Protein AF-A0A3A9EJC6-F1 (afdb_monomer_lite)

Secondary structure (DSSP, 8-state):
-HHHHHHHHH---SSS--STT-HHHHHHT---TTTTTT--TTS--HHHHHHHHTT-SSGGG-TTSSPHHHHHHHS-TTTS-SSTTHHHHHHHHHHHHHHHHHHTT--SB-TTS-BTTSSTTGGG---TTSSS---TTGGGSTT---HHHHHHHHTT-SSGGG-TT-TT---GGGGSTTTHHHHHHHHHHHHHHHHHHHHHHHHH-SPPTT--SHHHHHHHHGGG-

Foldseek 3Di:
DVQLVVLLVQLQAQQLDHQVPDPCCVVQVFPGCVRVQQQTSVGHDPQSCVCVVVVHSHCLLDPCPVDPSSQCQQVPPPRHDVVRCNSSVSSLVSQQSNLVVQLVPFQQQAQLLDRLVPDPCNSRANGLRTPGGNDPQLVVDPVSHFQQRVVCVVVVHPHLLRDPCLPVDCTGLCVPQQNQVSSLSSVLCNPPNDVLSVQLPVPLPDDDPPCRHSVSSSVSSVVRD

pLDDT: mean 92.69, std 5.44, range [55.84, 98.38]

Radius of gyration: 21.06 Å; chains: 1; bounding box: 46×34×60 Å

Structure (mmCIF, N/CA/C/O backbone):
data_AF-A0A3A9EJC6-F1
#
_entry.id   AF-A0A3A9EJC6-F1
#
loop_
_atom_site.group_PDB
_atom_site.id
_atom_site.type_symbol
_atom_site.label_atom_id
_atom_site.label_alt_id
_atom_site.label_comp_id
_atom_site.label_asym_id
_atom_site.label_entity_id
_atom_site.label_seq_id
_atom_site.pdbx_PDB_ins_code
_atom_site.Cartn_x
_atom_site.Cartn_y
_atom_site.Cartn_z
_atom_site.occupancy
_atom_site.B_iso_or_equiv
_atom_site.auth_seq_id
_atom_site.auth_comp_id
_atom_site.auth_asym_id
_atom_site.auth_atom_id
_atom_site.pdbx_PDB_model_num
ATOM 1 N N . MET A 1 1 ? -14.173 -2.440 -11.346 1.00 55.84 1 MET A N 1
ATOM 2 C CA . MET A 1 1 ? -13.057 -3.390 -11.617 1.00 55.84 1 MET A CA 1
ATOM 3 C C . MET A 1 1 ? -12.424 -3.249 -13.008 1.00 55.84 1 MET A C 1
ATOM 5 O O . MET A 1 1 ? -11.325 -3.767 -13.175 1.00 55.84 1 MET A O 1
ATOM 9 N N . GLY A 1 2 ? -13.051 -2.577 -13.989 1.00 79.31 2 GLY A N 1
ATOM 10 C CA . GLY A 1 2 ? -12.463 -2.399 -15.329 1.00 79.31 2 GLY A CA 1
ATOM 11 C C . GLY A 1 2 ? -11.169 -1.577 -15.322 1.00 79.31 2 GLY A C 1
ATOM 12 O O . GLY A 1 2 ? -10.155 -2.028 -15.850 1.00 79.31 2 GLY A O 1
ATOM 13 N N . ASP A 1 3 ? -11.171 -0.436 -14.635 1.00 91.06 3 ASP A N 1
ATOM 14 C CA . ASP A 1 3 ? -10.073 0.535 -14.718 1.00 91.06 3 ASP A CA 1
ATOM 15 C C . ASP A 1 3 ? -8.769 0.039 -14.099 1.00 91.06 3 ASP A C 1
ATOM 17 O O . ASP A 1 3 ? -7.716 0.165 -14.719 1.00 91.06 3 ASP A O 1
ATOM 21 N N . TYR A 1 4 ? -8.827 -0.626 -12.939 1.00 94.88 4 TYR A N 1
ATOM 22 C CA . TYR A 1 4 ? -7.640 -1.241 -12.334 1.00 94.88 4 TYR A CA 1
ATOM 23 C C . TYR A 1 4 ? -6.952 -2.217 -13.300 1.00 94.88 4 TYR A C 1
ATOM 25 O O . TYR A 1 4 ? -5.734 -2.173 -13.474 1.00 94.88 4 TYR A O 1
ATOM 33 N N . GLN A 1 5 ? -7.731 -3.084 -13.955 1.00 94.69 5 GLN A N 1
ATOM 34 C CA . GLN A 1 5 ? -7.190 -4.067 -14.895 1.00 94.69 5 GLN A CA 1
ATOM 35 C C . GLN A 1 5 ? -6.653 -3.408 -16.168 1.00 94.69 5 GLN A C 1
ATOM 37 O O . GLN A 1 5 ? -5.667 -3.884 -16.725 1.00 94.69 5 GLN A O 1
ATOM 42 N N . ASN A 1 6 ? -7.267 -2.314 -16.618 1.00 95.31 6 ASN A N 1
ATOM 43 C CA . ASN A 1 6 ? -6.781 -1.548 -17.763 1.00 95.31 6 ASN A CA 1
ATOM 44 C C . ASN A 1 6 ? -5.437 -0.882 -17.448 1.00 95.31 6 ASN A C 1
ATOM 46 O O . ASN A 1 6 ? -4.472 -1.120 -18.167 1.00 95.31 6 ASN A O 1
ATOM 50 N N . ILE A 1 7 ? -5.328 -0.181 -16.315 1.00 95.56 7 ILE A N 1
ATOM 51 C CA . ILE A 1 7 ? -4.067 0.434 -15.866 1.00 95.56 7 ILE A CA 1
ATOM 52 C C . ILE A 1 7 ? -2.986 -0.636 -15.688 1.00 95.56 7 ILE A C 1
ATOM 54 O O . ILE A 1 7 ? -1.845 -0.439 -16.092 1.00 95.56 7 ILE A O 1
ATOM 58 N N . ARG A 1 8 ? -3.328 -1.804 -15.126 1.00 94.94 8 ARG A N 1
ATOM 59 C CA . ARG A 1 8 ? -2.364 -2.900 -14.957 1.00 94.94 8 ARG A CA 1
ATOM 60 C C . ARG A 1 8 ? -1.802 -3.402 -16.289 1.00 94.94 8 ARG A C 1
ATOM 62 O O . ARG A 1 8 ? -0.638 -3.785 -16.325 1.00 94.94 8 ARG A O 1
ATOM 69 N N . LYS A 1 9 ? -2.603 -3.399 -17.359 1.00 94.12 9 LYS A N 1
ATOM 70 C CA . LYS A 1 9 ? -2.184 -3.795 -18.715 1.00 94.12 9 LYS A CA 1
ATOM 71 C C . LYS A 1 9 ? -1.347 -2.733 -19.430 1.00 94.12 9 LYS A C 1
ATOM 73 O O . LYS A 1 9 ? -0.609 -3.091 -20.339 1.00 94.12 9 LYS A O 1
ATOM 78 N N . GLU A 1 10 ? -1.458 -1.463 -19.041 1.00 93.94 10 GLU A N 1
ATOM 79 C CA . GLU A 1 10 ? -0.625 -0.374 -19.578 1.00 93.94 10 GLU A CA 1
ATOM 80 C C . GLU A 1 10 ? 0.842 -0.484 -19.125 1.00 93.94 10 GLU A C 1
ATOM 82 O O . GLU A 1 10 ? 1.726 0.068 -19.773 1.00 93.94 10 GLU A O 1
ATOM 87 N N . ILE A 1 11 ? 1.119 -1.200 -18.029 1.00 95.31 11 ILE A N 1
ATOM 88 C CA . ILE A 1 11 ? 2.476 -1.378 -17.501 1.00 95.31 11 ILE A CA 1
ATOM 89 C C . ILE A 1 11 ? 3.254 -2.336 -18.405 1.00 95.31 11 ILE A C 1
ATOM 91 O O . ILE A 1 11 ? 3.102 -3.555 -18.318 1.00 95.31 11 ILE A O 1
ATOM 95 N N . ASP A 1 12 ? 4.113 -1.777 -19.254 1.00 94.62 12 ASP A N 1
ATOM 96 C CA . ASP A 1 12 ? 4.903 -2.523 -20.239 1.00 94.62 12 ASP A CA 1
ATOM 97 C C . ASP A 1 12 ? 6.420 -2.532 -19.959 1.00 94.62 12 ASP A C 1
ATOM 99 O O . ASP A 1 12 ? 7.202 -3.109 -20.724 1.00 94.62 12 ASP A O 1
ATOM 103 N N . SER A 1 13 ? 6.835 -1.972 -18.817 1.00 95.44 13 SER A N 1
ATOM 104 C CA . SER A 1 13 ? 8.182 -2.110 -18.265 1.00 95.44 13 SER A CA 1
ATOM 105 C C . SER A 1 13 ? 8.186 -2.185 -16.737 1.00 95.44 13 SER A C 1
ATOM 107 O O . SER A 1 13 ? 7.279 -1.696 -16.062 1.00 95.44 13 SER A O 1
ATOM 109 N N . TYR A 1 14 ? 9.252 -2.762 -16.177 1.00 96.88 14 TYR A N 1
ATOM 110 C CA . TYR A 1 14 ? 9.415 -2.844 -14.726 1.00 96.88 14 TYR A CA 1
ATOM 111 C C . TYR A 1 14 ? 9.830 -1.515 -14.085 1.00 96.88 14 TYR A C 1
ATOM 113 O O . TYR A 1 14 ? 9.543 -1.304 -12.914 1.00 96.88 14 TYR A O 1
ATOM 121 N N . CYS A 1 15 ? 10.518 -0.620 -14.796 1.00 95.25 15 CYS A N 1
ATOM 122 C CA . CYS A 1 15 ? 11.164 0.550 -14.188 1.00 95.25 15 CYS A CA 1
ATOM 123 C C . CYS A 1 15 ? 10.361 1.856 -14.284 1.00 95.25 15 CYS A C 1
ATOM 125 O O . CYS A 1 15 ? 10.812 2.868 -13.753 1.00 95.25 15 CYS A O 1
ATOM 127 N N . GLY A 1 16 ? 9.198 1.843 -14.943 1.00 93.88 16 GLY A N 1
ATOM 128 C CA . GLY A 1 16 ? 8.370 3.035 -15.170 1.00 93.88 16 GLY A CA 1
ATOM 129 C C . GLY A 1 16 ? 8.640 3.757 -16.493 1.00 93.88 16 GLY A C 1
ATOM 130 O O . GLY A 1 16 ? 8.015 4.776 -16.755 1.00 93.88 16 GLY A O 1
ATOM 131 N N . LEU A 1 17 ? 9.535 3.238 -17.339 1.00 93.06 17 LEU A N 1
ATOM 132 C CA . LEU A 1 17 ? 9.656 3.678 -18.734 1.00 93.06 17 LEU A CA 1
ATOM 133 C C . LEU A 1 17 ? 8.531 3.072 -19.594 1.00 93.06 17 LEU A C 1
ATOM 135 O O . LEU A 1 17 ? 7.957 2.050 -19.229 1.00 93.06 17 LEU A O 1
ATOM 139 N N . CYS A 1 18 ? 8.244 3.666 -20.750 1.00 91.50 18 CYS A N 1
ATOM 140 C CA . CYS A 1 18 ? 7.261 3.141 -21.700 1.00 91.50 18 CYS A CA 1
ATOM 141 C C . CYS A 1 18 ? 7.979 2.410 -22.841 1.00 91.50 18 CYS A C 1
ATOM 143 O O . CYS A 1 18 ? 8.738 3.017 -23.600 1.00 91.50 18 CYS A O 1
ATOM 145 N N . CYS A 1 19 ? 7.765 1.100 -22.972 1.00 89.62 19 CYS A N 1
ATOM 146 C CA . CYS A 1 19 ? 8.330 0.326 -24.080 1.00 89.62 19 CYS A CA 1
ATOM 147 C C . CYS A 1 19 ? 7.636 0.613 -25.418 1.00 89.62 19 CYS A C 1
ATOM 149 O O . CYS A 1 19 ? 8.246 0.355 -26.457 1.00 89.62 19 CYS A O 1
ATOM 151 N N . GLN A 1 20 ? 6.405 1.136 -25.435 1.00 86.56 20 GLN A N 1
ATOM 152 C CA . GLN A 1 20 ? 5.773 1.607 -26.679 1.00 86.56 20 GLN A CA 1
ATOM 153 C C . GLN A 1 20 ? 6.469 2.846 -27.251 1.00 86.56 20 GLN A C 1
ATOM 155 O O . GLN A 1 20 ? 6.608 2.950 -28.463 1.00 86.56 20 GLN A O 1
ATOM 160 N N . ASP A 1 21 ? 6.974 3.732 -26.390 1.00 87.25 21 ASP A N 1
ATOM 161 C CA . ASP A 1 21 ? 7.620 4.986 -26.805 1.00 87.25 21 ASP A CA 1
ATOM 162 C C . ASP A 1 21 ? 9.147 4.844 -26.974 1.00 87.25 21 ASP A C 1
ATOM 164 O O . ASP A 1 21 ? 9.872 5.819 -27.182 1.00 87.25 21 ASP A O 1
ATOM 168 N N . CYS A 1 22 ? 9.675 3.620 -26.872 1.00 87.75 22 CYS A N 1
ATOM 169 C CA . CYS A 1 22 ? 11.106 3.353 -26.935 1.00 87.75 22 CYS A CA 1
ATOM 170 C C . CYS A 1 22 ? 11.583 3.158 -28.383 1.00 87.75 22 CYS A C 1
ATOM 172 O O . CYS A 1 22 ? 11.383 2.097 -28.975 1.00 87.75 22 CYS A O 1
ATOM 174 N N . GLY A 1 23 ? 12.325 4.128 -28.930 1.00 85.88 23 GLY A N 1
ATOM 175 C CA . GLY A 1 23 ? 12.890 4.040 -30.288 1.00 85.88 23 GLY A CA 1
ATOM 176 C C . GLY A 1 23 ? 13.858 2.863 -30.514 1.00 85.88 23 GLY A C 1
ATOM 177 O O . GLY A 1 23 ? 14.041 2.409 -31.647 1.00 85.88 23 GLY A O 1
ATOM 178 N N . PHE A 1 24 ? 14.444 2.306 -29.446 1.00 87.69 24 PHE A N 1
ATOM 179 C CA . PHE A 1 24 ? 15.272 1.097 -29.538 1.00 87.69 24 PHE A CA 1
ATOM 180 C C . PHE A 1 24 ? 14.458 -0.149 -29.887 1.00 87.69 24 PHE A C 1
ATOM 182 O O . PHE A 1 24 ? 15.011 -1.100 -30.434 1.00 87.69 24 PHE A O 1
ATOM 189 N N . ARG A 1 25 ? 13.148 -0.153 -29.621 1.00 88.50 25 ARG A N 1
ATOM 190 C CA . ARG A 1 25 ? 12.277 -1.290 -29.915 1.00 88.50 25 ARG A CA 1
ATOM 191 C C . ARG A 1 25 ? 12.272 -1.632 -31.399 1.00 88.50 25 ARG A C 1
ATOM 193 O O . ARG A 1 25 ? 12.569 -2.764 -31.766 1.00 88.50 25 ARG A O 1
ATOM 200 N N . GLU A 1 26 ? 12.015 -0.639 -32.240 1.00 87.19 26 GLU A N 1
ATOM 201 C CA . GLU A 1 26 ? 11.993 -0.814 -33.692 1.00 87.19 26 GLU A CA 1
ATOM 202 C C . GLU A 1 26 ? 13.406 -0.943 -34.268 1.00 87.19 26 GLU A C 1
ATOM 204 O O . GLU A 1 26 ? 13.682 -1.869 -35.026 1.00 87.19 26 GLU A O 1
ATOM 209 N N . SER A 1 27 ? 14.325 -0.059 -33.865 1.00 90.75 27 SER A N 1
ATOM 210 C CA . SER A 1 27 ? 15.678 -0.002 -34.442 1.00 90.75 27 SER A CA 1
ATOM 211 C C . SER A 1 27 ? 16.557 -1.215 -34.126 1.00 90.75 27 SER A C 1
ATOM 213 O O . SER A 1 27 ? 17.472 -1.513 -34.890 1.00 90.75 27 SER A O 1
ATOM 215 N N . THR A 1 28 ? 16.282 -1.931 -33.032 1.00 89.62 28 THR A N 1
ATOM 216 C CA . THR A 1 28 ? 17.038 -3.134 -32.631 1.00 89.62 28 THR A CA 1
ATOM 217 C C . THR A 1 28 ? 16.202 -4.415 -32.649 1.00 89.62 28 THR A C 1
ATOM 219 O O . THR A 1 28 ? 16.714 -5.481 -32.316 1.00 89.62 28 THR A O 1
ATOM 222 N N . GLY A 1 29 ? 14.919 -4.338 -33.025 1.00 89.19 29 GLY A N 1
ATOM 223 C CA . GLY A 1 29 ? 14.000 -5.479 -32.967 1.00 89.19 29 GLY A CA 1
ATOM 224 C C . GLY A 1 29 ? 13.755 -6.001 -31.544 1.00 89.19 29 GLY A C 1
ATOM 225 O O . GLY A 1 29 ? 13.491 -7.188 -31.357 1.00 89.19 29 GLY A O 1
ATOM 226 N N . CYS A 1 30 ? 13.876 -5.143 -30.528 1.00 93.00 30 CYS A N 1
ATOM 227 C CA . CYS A 1 30 ? 13.687 -5.527 -29.132 1.00 93.00 30 CYS A CA 1
ATOM 228 C C . CYS A 1 30 ? 12.217 -5.892 -28.851 1.00 93.00 30 CYS A C 1
ATOM 230 O O . CYS A 1 30 ? 11.292 -5.181 -29.241 1.00 93.00 30 CYS A O 1
ATOM 232 N N . GLY A 1 31 ? 11.991 -6.996 -28.132 1.00 90.25 31 GLY A N 1
ATOM 233 C CA . GLY A 1 31 ? 10.647 -7.494 -27.812 1.00 90.25 31 GLY A CA 1
ATOM 234 C C . GLY A 1 31 ? 9.880 -6.671 -26.765 1.00 90.25 31 GLY A C 1
ATOM 235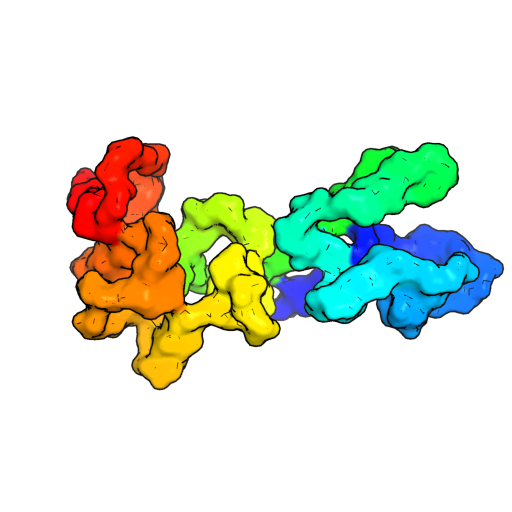 O O . GLY A 1 31 ? 8.663 -6.809 -26.662 1.00 90.25 31 GLY A O 1
ATOM 236 N N . GLY A 1 32 ? 10.566 -5.793 -26.023 1.00 92.31 32 GLY A N 1
ATOM 237 C CA . GLY A 1 32 ? 10.008 -5.019 -24.907 1.00 92.31 32 GLY A CA 1
ATOM 238 C C . GLY A 1 32 ? 10.253 -5.670 -23.541 1.00 92.31 32 GLY A C 1
ATOM 239 O O . GLY A 1 32 ? 10.360 -6.885 -23.426 1.00 92.31 32 GLY A O 1
ATOM 240 N N . CYS A 1 33 ? 10.342 -4.852 -22.491 1.00 93.88 33 CYS A N 1
ATOM 241 C CA . CYS A 1 33 ? 10.881 -5.241 -21.183 1.00 93.88 33 CYS A CA 1
ATOM 242 C C . CYS A 1 33 ? 10.129 -6.399 -20.500 1.00 93.88 33 CYS A C 1
ATOM 244 O O . CYS A 1 33 ? 10.765 -7.330 -20.005 1.00 93.88 33 CYS A O 1
ATOM 246 N N . ILE A 1 34 ? 8.791 -6.364 -20.489 1.00 93.94 34 ILE A N 1
ATOM 247 C CA . ILE A 1 34 ? 7.976 -7.443 -19.902 1.00 93.94 34 ILE A CA 1
ATOM 248 C C . ILE A 1 34 ? 8.022 -8.705 -20.774 1.00 93.94 34 ILE A C 1
ATOM 250 O O . ILE A 1 34 ? 8.191 -9.802 -20.252 1.00 93.94 34 ILE A O 1
ATOM 254 N N . ALA A 1 35 ? 7.916 -8.553 -22.099 1.00 93.12 35 ALA A N 1
ATOM 255 C CA . ALA A 1 35 ? 7.880 -9.675 -23.039 1.00 93.12 35 ALA A CA 1
ATOM 256 C C . ALA A 1 35 ? 9.208 -10.445 -23.113 1.00 93.12 35 ALA A C 1
ATOM 258 O O . ALA A 1 35 ? 9.205 -11.637 -23.404 1.00 93.12 35 ALA A O 1
ATOM 259 N N . THR A 1 36 ? 10.333 -9.777 -22.846 1.00 94.75 36 THR A N 1
ATOM 260 C CA . THR A 1 36 ? 11.664 -10.398 -22.803 1.00 94.75 36 THR A CA 1
ATOM 261 C C . THR A 1 36 ? 12.095 -10.818 -21.398 1.00 94.75 36 THR A C 1
ATOM 263 O O . THR A 1 36 ? 13.270 -11.113 -21.183 1.00 94.75 36 THR A O 1
ATOM 266 N N . GLU A 1 37 ? 11.184 -10.805 -20.421 1.00 95.38 37 GLU A N 1
ATOM 267 C CA . GLU A 1 37 ? 11.478 -11.164 -19.026 1.00 95.38 37 GLU A CA 1
ATOM 268 C C . GLU A 1 37 ? 12.685 -10.395 -18.456 1.00 95.38 37 GLU A C 1
ATOM 270 O O . GLU A 1 37 ? 13.536 -10.937 -17.750 1.00 95.38 37 GLU A O 1
ATOM 275 N N . GLY A 1 38 ? 12.790 -9.106 -18.791 1.00 95.00 38 GLY A N 1
ATOM 276 C CA . GLY A 1 38 ? 13.881 -8.262 -18.313 1.00 95.00 38 GLY A CA 1
ATOM 277 C C . GLY A 1 38 ? 15.180 -8.350 -19.109 1.00 95.00 38 GLY A C 1
ATOM 278 O O . GLY A 1 38 ? 16.208 -7.915 -18.594 1.00 95.00 38 GLY A O 1
ATOM 279 N N . HIS A 1 39 ? 15.138 -8.844 -20.348 1.00 95.75 39 HIS A N 1
ATOM 280 C CA . HIS A 1 39 ? 16.265 -8.843 -21.288 1.00 95.75 39 HIS A CA 1
ATOM 281 C C . HIS A 1 39 ? 15.992 -7.897 -22.474 1.00 95.75 39 HIS A C 1
ATOM 283 O O . HIS A 1 39 ? 15.671 -8.358 -23.573 1.00 95.75 39 HIS A O 1
ATOM 289 N N . PRO A 1 40 ? 15.978 -6.563 -22.281 1.00 92.12 40 PRO A N 1
ATOM 290 C CA . PRO A 1 40 ? 15.857 -5.610 -23.388 1.00 92.12 40 PRO A CA 1
ATOM 291 C C . PRO A 1 40 ? 17.089 -5.644 -24.317 1.00 92.12 40 PRO A C 1
ATOM 293 O O . PRO A 1 40 ? 17.989 -6.466 -24.172 1.00 92.12 40 PRO A O 1
ATOM 296 N N . PHE A 1 41 ? 17.149 -4.721 -25.283 1.00 90.12 41 PHE A N 1
ATOM 297 C CA . PHE A 1 41 ? 18.199 -4.650 -26.312 1.00 90.12 41 PHE A CA 1
ATOM 298 C C . PHE A 1 41 ? 19.646 -4.663 -25.779 1.00 90.12 41 PHE A C 1
ATOM 300 O O . PHE A 1 41 ? 20.553 -5.073 -26.495 1.00 90.12 41 PHE A O 1
ATOM 307 N N . HIS A 1 42 ? 19.868 -4.218 -24.539 1.00 88.81 42 HIS A N 1
ATOM 308 C CA . HIS A 1 42 ? 21.185 -4.163 -23.900 1.00 88.81 42 HIS A CA 1
ATOM 309 C C . HIS A 1 42 ? 21.477 -5.372 -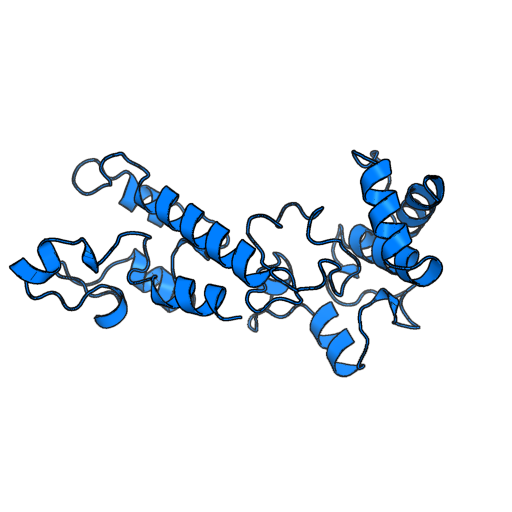22.985 1.00 88.81 42 HIS A C 1
ATOM 311 O O . HIS A 1 42 ? 22.389 -5.316 -22.162 1.00 88.81 42 HIS A O 1
ATOM 317 N N . GLY A 1 43 ? 20.700 -6.455 -23.088 1.00 92.75 43 GLY A N 1
ATOM 318 C CA . GLY A 1 43 ? 20.843 -7.651 -22.255 1.00 92.75 43 GLY A CA 1
ATOM 319 C C . GLY A 1 43 ? 20.072 -7.568 -20.937 1.00 92.75 43 GLY A C 1
ATOM 320 O O . GLY A 1 43 ? 19.086 -6.844 -20.830 1.00 92.75 43 GLY A O 1
ATOM 321 N N . GLU A 1 44 ? 20.495 -8.345 -19.940 1.00 97.19 44 GLU A N 1
ATOM 322 C CA . GLU A 1 44 ? 19.808 -8.470 -18.650 1.00 97.19 44 GLU A CA 1
ATOM 323 C C . GLU A 1 44 ? 19.743 -7.129 -17.890 1.00 97.19 44 GLU A C 1
ATOM 325 O O . GLU A 1 44 ? 20.749 -6.451 -17.676 1.00 97.19 44 GLU A O 1
ATOM 330 N N . CYS A 1 45 ? 18.541 -6.736 -17.465 1.00 96.19 45 CYS A N 1
ATOM 331 C CA . CYS A 1 45 ? 18.300 -5.508 -16.716 1.00 96.19 45 CYS A CA 1
ATOM 332 C C . CYS A 1 45 ? 18.180 -5.783 -15.210 1.00 96.19 45 CYS A C 1
ATOM 334 O O . CYS A 1 45 ? 17.230 -6.427 -14.763 1.00 96.19 45 CYS A O 1
ATOM 336 N N . ALA A 1 46 ? 19.072 -5.197 -14.406 1.00 97.19 46 ALA A N 1
ATOM 337 C CA . ALA A 1 46 ? 19.076 -5.372 -12.950 1.00 97.19 46 ALA A CA 1
ATOM 338 C C . ALA A 1 46 ? 17.760 -4.943 -12.266 1.00 97.19 46 ALA A C 1
ATOM 340 O O . ALA A 1 46 ? 17.320 -5.590 -11.315 1.00 97.19 46 ALA A O 1
ATOM 341 N N . LEU A 1 47 ? 17.094 -3.885 -12.755 1.00 97.19 47 LEU A N 1
ATOM 342 C CA . LEU A 1 47 ? 15.785 -3.469 -12.231 1.00 97.19 47 LEU A CA 1
ATOM 343 C C . LEU A 1 47 ? 14.700 -4.511 -12.504 1.00 97.19 47 LEU A C 1
ATOM 345 O O . LEU A 1 47 ? 13.902 -4.812 -11.616 1.00 97.19 47 LEU A O 1
ATOM 349 N N . ALA A 1 48 ? 14.693 -5.076 -13.712 1.00 97.19 48 ALA A N 1
ATOM 350 C CA . ALA A 1 48 ? 13.744 -6.112 -14.088 1.00 97.19 48 ALA A CA 1
ATOM 351 C C . ALA A 1 48 ? 13.965 -7.384 -13.263 1.00 97.19 48 ALA A C 1
ATOM 353 O O . ALA A 1 48 ? 13.021 -7.877 -12.653 1.00 97.19 48 ALA A O 1
ATOM 354 N N . GLN A 1 49 ? 15.211 -7.854 -13.149 1.00 98.25 49 GLN A N 1
ATOM 355 C CA . GLN A 1 49 ? 15.530 -9.041 -12.349 1.00 98.25 49 GLN A CA 1
ATOM 356 C C . GLN A 1 49 ? 15.198 -8.846 -10.866 1.00 98.25 49 GLN A C 1
ATOM 358 O O . GLN A 1 49 ? 14.656 -9.745 -10.223 1.00 98.25 49 GLN A O 1
ATOM 363 N N . CYS A 1 50 ? 15.433 -7.647 -10.325 1.00 97.62 50 CYS A N 1
ATOM 364 C CA . CYS A 1 50 ? 15.020 -7.304 -8.966 1.00 97.62 50 CYS A CA 1
ATOM 365 C C . CYS A 1 50 ? 13.492 -7.387 -8.793 1.00 97.62 50 CYS A C 1
ATOM 367 O O . CYS A 1 50 ? 13.016 -7.994 -7.831 1.00 97.62 50 CYS A O 1
ATOM 369 N N . ALA A 1 51 ? 12.715 -6.817 -9.722 1.00 96.50 51 ALA A N 1
ATOM 370 C CA . ALA A 1 51 ? 11.254 -6.859 -9.673 1.00 96.50 51 ALA A CA 1
ATOM 371 C C . ALA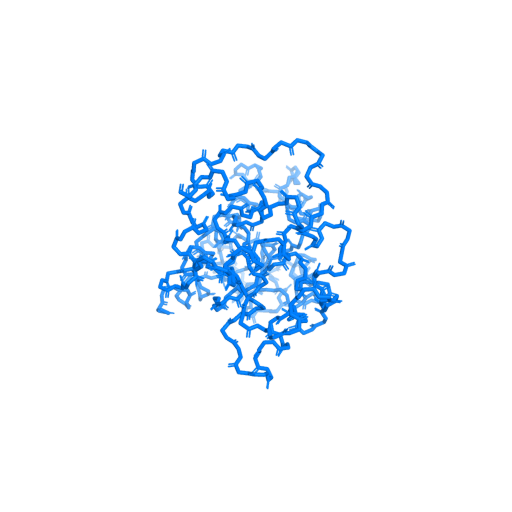 A 1 51 ? 10.716 -8.295 -9.806 1.00 96.50 51 ALA A C 1
ATOM 373 O O . ALA A 1 51 ? 9.919 -8.721 -8.968 1.00 96.50 51 ALA A O 1
ATOM 374 N N . ILE A 1 52 ? 11.206 -9.060 -10.787 1.00 95.88 52 ILE A N 1
ATOM 375 C CA . ILE A 1 52 ? 10.834 -10.463 -11.032 1.00 95.88 52 ILE A CA 1
ATOM 376 C C . ILE A 1 52 ? 11.152 -11.324 -9.807 1.00 95.88 52 ILE A C 1
ATOM 378 O O . ILE A 1 52 ? 10.268 -12.002 -9.280 1.00 95.88 52 ILE A O 1
ATOM 382 N N . GLY A 1 53 ? 12.383 -11.243 -9.292 1.00 95.50 53 GLY A N 1
ATOM 383 C CA . GLY A 1 53 ? 12.819 -12.008 -8.122 1.00 95.50 53 GLY A CA 1
ATOM 384 C C . GLY A 1 53 ? 12.008 -11.690 -6.862 1.00 95.50 53 GLY A C 1
ATOM 385 O O . GLY A 1 53 ? 11.721 -12.581 -6.064 1.00 95.50 53 GLY A O 1
ATOM 386 N N . LYS A 1 54 ? 11.561 -10.436 -6.709 1.00 91.75 54 LYS A N 1
ATOM 387 C CA . LYS A 1 54 ? 10.676 -9.998 -5.616 1.00 91.75 54 LYS A CA 1
ATOM 388 C C . LYS A 1 54 ? 9.181 -10.178 -5.916 1.00 91.75 54 LYS A C 1
ATOM 390 O O . LYS A 1 54 ? 8.360 -9.719 -5.119 1.00 91.75 54 LYS A O 1
ATOM 395 N N . LYS A 1 55 ? 8.817 -10.817 -7.036 1.00 91.44 55 LYS A N 1
ATOM 396 C CA . LYS A 1 55 ? 7.431 -11.026 -7.497 1.00 91.44 55 LYS A CA 1
ATOM 397 C C . LYS A 1 55 ? 6.622 -9.722 -7.559 1.00 91.44 55 LYS A C 1
ATOM 399 O O . LYS A 1 55 ? 5.468 -9.665 -7.133 1.00 91.44 55 LYS A O 1
ATOM 404 N N . ARG A 1 56 ? 7.241 -8.650 -8.053 1.00 91.44 56 ARG A N 1
ATOM 405 C CA . ARG A 1 56 ? 6.626 -7.328 -8.242 1.00 91.44 56 ARG A CA 1
ATOM 406 C C . ARG A 1 56 ? 6.370 -7.085 -9.723 1.00 91.44 56 ARG A C 1
ATOM 408 O O . ARG A 1 56 ? 7.196 -7.428 -10.561 1.00 91.44 56 ARG A O 1
ATOM 415 N N . GLY A 1 57 ? 5.240 -6.462 -10.039 1.00 93.38 57 GLY A N 1
ATOM 416 C CA . GLY A 1 57 ? 4.892 -6.101 -11.413 1.00 93.38 57 GLY A CA 1
ATOM 417 C C . GLY A 1 57 ? 5.732 -4.951 -11.962 1.00 93.38 57 GLY A C 1
ATOM 418 O O . GLY A 1 57 ? 5.972 -4.898 -13.158 1.00 93.38 57 GLY A O 1
ATOM 419 N N . PHE A 1 58 ? 6.181 -4.040 -11.096 1.00 96.62 58 PHE A N 1
ATOM 420 C CA . PHE A 1 58 ? 7.061 -2.923 -11.443 1.00 96.62 58 PHE A CA 1
ATOM 421 C C . PHE A 1 58 ? 7.668 -2.307 -10.171 1.00 96.62 58 PHE A C 1
ATOM 423 O O . PHE A 1 58 ? 7.246 -2.608 -9.050 1.00 96.62 58 PHE A O 1
ATOM 430 N N . CYS A 1 59 ? 8.657 -1.427 -10.324 1.00 96.81 59 CYS A N 1
ATOM 431 C CA . CYS A 1 59 ? 9.413 -0.833 -9.225 1.00 96.81 59 CYS A CA 1
ATOM 432 C C . CYS A 1 59 ? 8.552 0.013 -8.277 1.00 96.81 59 CYS A C 1
ATOM 434 O O . CYS A 1 59 ? 8.865 0.066 -7.091 1.00 96.81 59 CYS A O 1
ATOM 436 N N . GLY A 1 60 ? 7.447 0.606 -8.744 1.00 94.31 60 GLY A N 1
ATOM 437 C CA . GLY A 1 60 ? 6.502 1.338 -7.886 1.00 94.31 60 GLY A CA 1
ATOM 438 C C . GLY A 1 60 ? 5.763 0.465 -6.863 1.00 94.31 60 GLY A C 1
ATOM 439 O O . GLY A 1 60 ? 5.059 0.985 -6.002 1.00 94.31 60 GLY A O 1
ATOM 440 N N . GLU A 1 61 ? 5.912 -0.862 -6.921 1.00 92.25 61 GLU A N 1
ATOM 441 C CA . GLU A 1 61 ? 5.417 -1.786 -5.888 1.00 92.25 61 GLU A CA 1
ATOM 442 C C . GLU A 1 61 ? 6.472 -2.151 -4.837 1.00 92.25 61 GLU A C 1
ATOM 444 O O . GLU A 1 61 ? 6.198 -2.972 -3.959 1.00 92.25 61 GLU A O 1
ATOM 449 N N . CYS A 1 62 ? 7.679 -1.591 -4.932 1.00 91.44 62 CYS A N 1
ATOM 450 C CA . CYS A 1 62 ? 8.734 -1.820 -3.955 1.00 91.44 62 CYS A CA 1
ATOM 451 C C . CYS A 1 62 ? 8.358 -1.171 -2.607 1.00 91.44 62 CYS A C 1
ATOM 453 O O . CYS A 1 62 ? 7.982 -0.001 -2.598 1.00 91.44 62 CYS A O 1
ATOM 455 N N . PRO A 1 63 ? 8.476 -1.880 -1.466 1.00 86.38 63 PRO A N 1
ATOM 456 C CA . PRO A 1 63 ? 8.263 -1.282 -0.143 1.00 86.38 63 PRO A CA 1
ATOM 457 C C . PRO A 1 63 ? 9.224 -0.127 0.157 1.00 86.38 63 PRO A C 1
ATOM 459 O O . PRO A 1 63 ? 8.841 0.837 0.807 1.00 86.38 63 PRO A O 1
ATOM 462 N N . ASP A 1 64 ? 10.443 -0.210 -0.379 1.00 90.81 64 ASP A N 1
ATOM 463 C CA . ASP A 1 64 ? 11.489 0.803 -0.228 1.00 90.81 64 ASP A CA 1
ATOM 464 C C . ASP A 1 64 ? 11.456 1.835 -1.369 1.00 90.81 64 ASP A C 1
ATOM 466 O O . ASP A 1 64 ? 12.497 2.354 -1.749 1.00 90.81 64 ASP A O 1
ATOM 470 N N . PHE A 1 65 ? 10.311 2.041 -2.029 1.00 92.62 65 PHE A N 1
ATOM 471 C CA . PHE A 1 65 ? 10.221 2.929 -3.190 1.00 92.62 65 PHE A CA 1
ATOM 472 C C . PHE A 1 65 ? 10.342 4.424 -2.803 1.00 92.62 65 PHE A C 1
ATOM 474 O O . PHE A 1 65 ? 9.626 4.859 -1.900 1.00 92.62 65 PHE A O 1
ATOM 481 N N . PRO A 1 66 ? 11.134 5.237 -3.538 1.00 95.88 66 PRO A N 1
ATOM 482 C CA . PRO A 1 66 ? 12.113 4.827 -4.546 1.00 95.88 66 PRO A CA 1
ATOM 483 C C . PRO A 1 66 ? 13.345 4.198 -3.884 1.00 95.88 66 PRO A C 1
ATOM 485 O O . PRO A 1 66 ? 13.915 4.761 -2.956 1.00 95.88 66 PRO A O 1
ATOM 488 N N . CYS A 1 67 ? 13.763 3.026 -4.367 1.00 96.88 67 CYS A N 1
ATOM 489 C CA . CYS A 1 67 ? 14.919 2.343 -3.796 1.00 96.88 67 CYS A CA 1
ATOM 490 C C . CYS A 1 67 ? 16.208 2.776 -4.498 1.00 96.88 67 CYS A C 1
ATOM 492 O O . CYS A 1 67 ? 16.187 3.144 -5.674 1.00 96.88 67 CYS A O 1
ATOM 494 N N . GLN A 1 68 ? 17.343 2.620 -3.814 1.00 97.81 68 GLN A N 1
ATOM 495 C CA . GLN A 1 68 ? 18.656 3.042 -4.311 1.00 97.81 68 GLN A CA 1
ATOM 496 C C . GLN A 1 68 ? 18.992 2.506 -5.715 1.00 97.81 68 GLN A C 1
ATOM 498 O O . GLN A 1 68 ? 19.613 3.205 -6.510 1.00 97.81 68 GLN A O 1
ATOM 503 N N . LEU A 1 69 ? 18.565 1.280 -6.047 1.00 97.94 69 LEU A N 1
ATOM 504 C CA . LEU A 1 69 ? 18.774 0.705 -7.380 1.00 97.94 69 LEU A CA 1
ATOM 505 C C . LEU A 1 69 ? 17.977 1.448 -8.465 1.00 97.94 69 LEU A C 1
ATOM 507 O O . LEU A 1 69 ? 18.467 1.630 -9.573 1.00 97.94 69 LEU A O 1
ATOM 511 N N . LEU A 1 70 ? 16.744 1.869 -8.175 1.00 98.12 70 LEU A N 1
ATOM 512 C CA . LEU A 1 70 ? 15.953 2.659 -9.119 1.00 98.12 70 LEU A CA 1
ATOM 513 C C . LEU A 1 70 ? 16.524 4.070 -9.260 1.00 98.12 70 LEU A C 1
ATOM 515 O O . LEU A 1 70 ? 16.598 4.587 -10.373 1.00 98.12 70 LEU A O 1
ATOM 519 N N . GLU A 1 71 ? 16.954 4.664 -8.149 1.00 98.12 71 GLU A N 1
ATOM 520 C CA . GLU A 1 71 ? 17.586 5.982 -8.138 1.00 98.12 71 GLU A CA 1
ATOM 521 C C . GLU A 1 71 ? 18.889 6.004 -8.934 1.00 98.12 71 GLU A C 1
ATOM 523 O O . GLU A 1 71 ? 19.084 6.924 -9.724 1.00 98.12 71 GLU A O 1
ATOM 528 N N . SER A 1 72 ? 19.748 4.987 -8.801 1.00 97.69 72 SER A N 1
ATOM 529 C CA . SER A 1 72 ? 21.003 4.929 -9.562 1.00 97.69 72 SER A CA 1
ATOM 530 C C . SER A 1 72 ? 20.753 4.865 -11.066 1.00 97.69 72 SER A C 1
ATOM 532 O O . SER A 1 72 ? 21.403 5.563 -11.829 1.00 97.69 72 SER A O 1
ATOM 534 N N . PHE A 1 73 ? 19.755 4.091 -11.488 1.00 96.81 73 PHE A N 1
ATOM 535 C CA . PHE A 1 73 ? 19.338 3.980 -12.884 1.00 96.81 73 PHE A CA 1
ATOM 536 C C . PHE A 1 73 ? 18.692 5.262 -13.421 1.00 96.81 73 PHE A C 1
ATOM 538 O O . PHE A 1 73 ? 18.853 5.592 -14.590 1.00 96.81 73 PHE A O 1
ATOM 545 N N . SER A 1 74 ? 17.919 5.954 -12.587 1.00 97.12 74 SER A N 1
ATOM 546 C CA . SER A 1 74 ? 17.230 7.200 -12.932 1.00 97.12 74 SER A CA 1
ATOM 547 C C . SER A 1 74 ? 18.187 8.391 -13.025 1.00 97.12 74 SER A C 1
ATOM 549 O O . SER A 1 74 ? 17.982 9.281 -13.844 1.00 97.12 74 SER A O 1
ATOM 551 N N . ASN A 1 75 ? 19.215 8.420 -12.178 1.00 96.62 75 ASN A N 1
ATOM 552 C CA . ASN A 1 75 ? 20.099 9.572 -11.994 1.00 96.62 75 ASN A CA 1
ATOM 553 C C . ASN A 1 75 ? 21.513 9.340 -12.546 1.00 96.62 75 ASN A C 1
ATOM 555 O O . ASN A 1 75 ? 22.415 10.124 -12.249 1.00 96.62 75 ASN A O 1
ATOM 559 N N . ASP A 1 76 ? 21.720 8.267 -13.313 1.00 96.69 76 ASP A N 1
ATOM 560 C CA . ASP A 1 76 ? 22.996 8.013 -13.975 1.00 96.69 76 ASP A CA 1
ATOM 561 C C . ASP A 1 76 ? 23.353 9.187 -14.920 1.00 96.69 76 ASP A C 1
ATOM 563 O O . ASP A 1 76 ? 22.510 9.597 -15.722 1.00 96.69 76 ASP A O 1
ATOM 567 N N . PRO A 1 77 ? 24.566 9.767 -14.845 1.00 94.56 77 PRO A N 1
ATOM 568 C CA . PRO A 1 77 ? 24.920 10.939 -15.648 1.00 94.56 77 PRO A CA 1
ATOM 569 C C . PRO A 1 77 ? 24.949 10.708 -17.166 1.00 94.56 77 PRO A C 1
ATOM 571 O O . PRO A 1 77 ? 24.852 11.678 -17.917 1.00 94.56 77 PRO A O 1
ATOM 574 N N . GLU A 1 78 ? 25.124 9.465 -17.620 1.00 94.06 78 GLU A N 1
ATOM 575 C CA . GLU A 1 78 ? 25.295 9.112 -19.036 1.00 94.06 78 GLU A CA 1
ATOM 576 C C . GLU A 1 78 ? 24.077 8.366 -19.604 1.00 94.06 78 GLU A C 1
ATOM 578 O O . GLU A 1 78 ? 23.686 8.570 -20.755 1.00 94.06 78 GLU A O 1
ATOM 583 N N . HIS A 1 79 ? 23.458 7.508 -18.795 1.00 90.50 79 HIS A N 1
ATOM 584 C CA . HIS A 1 79 ? 22.375 6.597 -19.177 1.00 90.50 79 HIS A CA 1
ATOM 585 C C . HIS A 1 79 ? 21.095 6.786 -18.343 1.00 90.50 79 HIS A C 1
ATOM 587 O O . HIS A 1 79 ? 20.161 5.978 -18.432 1.00 90.50 79 HIS A O 1
ATOM 593 N N . GLY A 1 80 ? 21.051 7.830 -17.514 1.00 92.25 80 GLY A N 1
ATOM 594 C CA . GLY A 1 80 ? 19.909 8.167 -16.674 1.00 92.25 80 GLY A CA 1
ATOM 595 C C . GLY A 1 80 ? 18.768 8.831 -17.434 1.00 92.25 80 GLY A C 1
ATOM 596 O O . GLY A 1 80 ? 18.768 8.969 -18.658 1.00 92.25 80 GLY A O 1
ATOM 597 N N . ASP A 1 81 ? 17.750 9.233 -16.684 1.00 94.94 81 ASP A N 1
ATOM 598 C CA . ASP A 1 81 ? 16.590 9.914 -17.239 1.00 94.94 81 ASP A CA 1
ATOM 599 C C . ASP A 1 81 ? 16.905 11.358 -17.633 1.00 94.94 81 ASP A C 1
ATOM 601 O O . ASP A 1 81 ? 17.722 12.043 -17.019 1.00 94.94 81 ASP A O 1
ATOM 605 N N . THR A 1 82 ? 16.179 11.856 -18.633 1.00 92.19 82 THR A N 1
ATOM 606 C CA . THR A 1 82 ? 16.163 13.276 -18.996 1.00 92.19 82 THR A CA 1
ATOM 607 C C . THR A 1 82 ? 14.717 13.785 -18.940 1.00 92.19 82 THR A C 1
ATOM 609 O O . THR A 1 82 ? 13.950 13.500 -19.859 1.00 92.19 82 THR A O 1
ATOM 612 N N . PRO A 1 83 ? 14.308 14.529 -17.894 1.00 95.12 83 PRO A N 1
ATOM 613 C CA . PRO A 1 83 ? 15.099 14.939 -16.728 1.00 95.12 83 PRO A CA 1
ATOM 614 C C . PRO A 1 83 ? 15.364 13.785 -15.738 1.00 95.12 83 PRO A C 1
ATOM 616 O O . PRO A 1 83 ? 14.566 12.844 -15.693 1.00 95.12 83 PRO A O 1
ATOM 619 N N . PRO A 1 84 ? 16.417 13.872 -14.896 1.00 96.44 84 PRO A N 1
ATOM 620 C CA . PRO A 1 84 ? 16.649 12.906 -13.823 1.00 96.44 84 PRO A CA 1
ATOM 621 C C . PRO A 1 84 ? 15.404 12.747 -12.943 1.00 96.44 84 PRO A C 1
ATOM 623 O O . PRO A 1 84 ? 14.786 13.739 -12.551 1.00 96.44 84 PRO A O 1
ATOM 626 N N . GLY A 1 85 ? 15.016 11.507 -12.646 1.00 96.50 85 GLY A N 1
ATOM 627 C CA . GLY A 1 85 ? 13.824 11.199 -11.846 1.00 96.50 85 GLY A CA 1
ATOM 628 C C . GLY A 1 85 ? 12.582 10.823 -12.656 1.00 96.50 85 GLY A C 1
ATOM 629 O O . GLY A 1 85 ? 11.585 10.414 -12.056 1.00 96.50 85 GLY A O 1
ATOM 630 N N . ALA A 1 86 ? 12.600 10.931 -13.990 1.00 96.56 86 ALA A N 1
ATOM 631 C CA . ALA A 1 86 ? 11.402 10.729 -14.811 1.00 96.56 86 ALA A CA 1
ATOM 632 C C . ALA A 1 86 ? 10.754 9.345 -14.614 1.00 96.56 86 ALA A C 1
ATOM 634 O O . ALA A 1 86 ? 9.537 9.253 -14.438 1.00 96.56 86 ALA A O 1
ATOM 635 N N . ARG A 1 87 ? 11.540 8.261 -14.560 1.00 96.38 87 ARG A N 1
ATOM 636 C CA . ARG A 1 87 ? 11.007 6.900 -14.367 1.00 96.38 87 ARG A CA 1
ATOM 637 C C . ARG A 1 87 ? 10.459 6.680 -12.956 1.00 96.38 87 ARG A C 1
ATOM 639 O O . ARG A 1 87 ? 9.479 5.956 -12.772 1.00 96.38 87 ARG A O 1
ATOM 646 N N . ILE A 1 88 ? 11.045 7.346 -11.956 1.00 97.69 88 ILE A N 1
ATOM 647 C CA . ILE A 1 88 ? 10.542 7.348 -10.574 1.00 97.69 88 ILE A CA 1
ATOM 648 C C . ILE A 1 88 ? 9.182 8.046 -10.535 1.00 97.69 88 ILE A C 1
ATOM 650 O O . ILE A 1 88 ? 8.221 7.510 -9.980 1.00 97.69 88 ILE A O 1
ATOM 654 N N . GLN A 1 89 ? 9.064 9.209 -11.176 1.00 96.94 89 GLN A N 1
ATOM 655 C CA . GLN A 1 89 ? 7.800 9.932 -11.268 1.00 96.94 89 GLN A CA 1
ATOM 656 C C . GLN A 1 89 ? 6.724 9.094 -11.973 1.00 96.94 89 GLN A C 1
ATOM 658 O O . GLN A 1 89 ? 5.609 8.984 -11.461 1.00 96.94 89 GLN A O 1
ATOM 663 N N . ALA A 1 90 ? 7.062 8.444 -13.088 1.00 96.50 90 ALA A N 1
ATOM 664 C CA . ALA A 1 90 ? 6.149 7.568 -13.818 1.00 96.50 90 ALA A CA 1
ATOM 665 C C . ALA A 1 90 ? 5.694 6.358 -12.980 1.00 96.50 90 ALA A C 1
ATOM 667 O O . ALA A 1 90 ? 4.502 6.028 -12.956 1.00 96.50 90 ALA A O 1
ATOM 668 N N . CYS A 1 91 ? 6.605 5.736 -12.220 1.00 96.81 91 CYS A N 1
ATOM 669 C CA . CYS A 1 91 ? 6.253 4.689 -11.257 1.00 96.81 91 CYS A CA 1
ATOM 670 C C . CYS A 1 91 ? 5.268 5.203 -10.199 1.00 96.81 91 CYS A C 1
ATOM 672 O O . CYS A 1 91 ? 4.258 4.551 -9.934 1.00 96.81 91 CYS A O 1
ATOM 674 N N . SER A 1 92 ? 5.537 6.374 -9.616 1.00 95.81 92 SER A N 1
ATOM 675 C CA . SER A 1 92 ? 4.685 6.984 -8.588 1.00 95.81 92 SER A CA 1
ATOM 676 C C . SER A 1 92 ? 3.278 7.284 -9.120 1.00 95.81 92 SER A C 1
ATOM 678 O O . SER A 1 92 ? 2.281 6.894 -8.514 1.00 95.81 92 SER A O 1
ATOM 680 N N . GLN A 1 93 ? 3.177 7.879 -10.311 1.00 95.94 93 GLN A N 1
ATOM 681 C CA . GLN A 1 93 ? 1.895 8.178 -10.960 1.00 95.94 93 GLN A CA 1
ATOM 682 C C . GLN A 1 93 ? 1.103 6.909 -11.280 1.00 95.94 93 GLN A C 1
ATOM 684 O O . GLN A 1 93 ? -0.091 6.827 -10.988 1.00 95.94 93 GLN A O 1
ATOM 689 N N . THR A 1 94 ? 1.765 5.893 -11.835 1.00 95.94 94 THR A N 1
ATOM 690 C CA . THR A 1 94 ? 1.141 4.594 -12.119 1.00 95.94 94 THR A CA 1
ATOM 691 C C . THR A 1 94 ? 0.642 3.936 -10.835 1.00 95.94 94 THR A C 1
ATOM 693 O O . THR A 1 94 ? -0.491 3.456 -10.781 1.00 95.94 94 THR A O 1
ATOM 696 N N . LYS A 1 95 ? 1.445 3.968 -9.764 1.00 94.69 95 LYS A N 1
ATOM 697 C CA . LYS A 1 95 ? 1.063 3.449 -8.447 1.00 94.69 95 LYS A CA 1
ATOM 698 C C . LYS A 1 95 ? -0.160 4.178 -7.886 1.00 94.69 95 LYS A C 1
ATOM 700 O O . LYS A 1 95 ? -1.094 3.511 -7.447 1.00 94.69 95 LYS A O 1
ATOM 705 N N . ALA A 1 96 ? -0.192 5.507 -7.955 1.00 94.00 96 ALA A N 1
ATOM 706 C CA . ALA A 1 96 ? -1.327 6.310 -7.506 1.00 94.00 96 ALA A CA 1
ATOM 707 C C . ALA A 1 96 ? -2.610 5.994 -8.297 1.00 94.00 96 ALA A C 1
ATOM 709 O O . ALA A 1 96 ? -3.667 5.790 -7.698 1.00 94.00 96 ALA A O 1
ATOM 710 N N . ARG A 1 97 ? -2.513 5.861 -9.630 1.00 95.50 97 ARG A N 1
ATOM 711 C CA . ARG A 1 97 ? -3.633 5.443 -10.497 1.00 95.50 97 ARG A CA 1
ATOM 712 C C . ARG A 1 97 ? -4.158 4.059 -10.107 1.00 95.50 97 ARG A C 1
ATOM 714 O O . ARG A 1 97 ? -5.365 3.891 -9.955 1.00 95.50 97 ARG A O 1
ATOM 721 N N . LEU A 1 98 ? -3.268 3.085 -9.887 1.00 95.75 98 LEU A N 1
ATOM 722 C CA . LEU A 1 98 ? -3.646 1.740 -9.436 1.00 95.75 98 LEU A CA 1
ATOM 723 C C . LEU A 1 98 ? -4.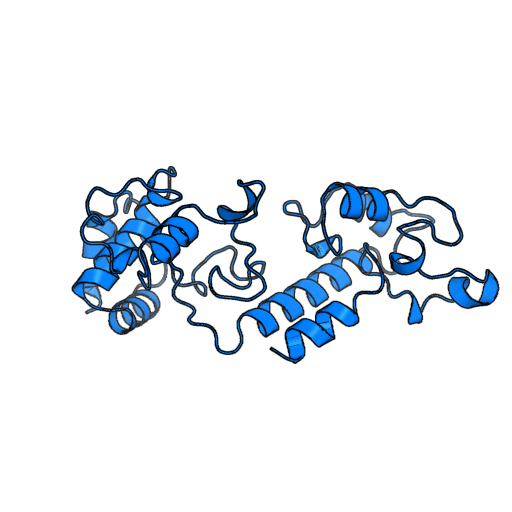345 1.763 -8.073 1.00 95.75 98 LEU A C 1
ATOM 725 O O . LEU A 1 98 ? -5.350 1.082 -7.900 1.00 95.75 98 LEU A O 1
ATOM 729 N N . VAL A 1 99 ? -3.825 2.529 -7.110 1.00 93.56 99 VAL A N 1
ATOM 730 C CA . VAL A 1 99 ? -4.420 2.657 -5.769 1.00 93.56 99 VAL A CA 1
ATOM 731 C C . VAL A 1 99 ? -5.811 3.282 -5.847 1.00 93.56 99 VAL A C 1
ATOM 733 O O . VAL A 1 99 ? -6.745 2.744 -5.256 1.00 93.56 99 VAL A O 1
ATOM 736 N N . SER A 1 100 ? -5.966 4.368 -6.607 1.00 93.12 100 SER A N 1
ATOM 737 C CA . SER A 1 100 ? -7.256 5.033 -6.810 1.00 93.12 100 SER A CA 1
ATOM 738 C C . SER A 1 100 ? -8.278 4.090 -7.454 1.00 93.12 100 SER A C 1
ATOM 740 O O . SER A 1 100 ? -9.347 3.870 -6.886 1.00 93.12 100 SER A O 1
ATOM 742 N N . ALA A 1 101 ? -7.917 3.437 -8.562 1.00 95.50 101 ALA A N 1
ATOM 743 C CA . ALA A 1 101 ? -8.801 2.501 -9.255 1.00 95.50 101 ALA A CA 1
ATOM 744 C C . ALA A 1 101 ? -9.124 1.243 -8.428 1.00 95.50 101 ALA A C 1
ATOM 746 O O . ALA A 1 101 ? -10.191 0.653 -8.577 1.00 95.50 101 ALA A O 1
ATOM 747 N N . ALA A 1 102 ? -8.214 0.808 -7.551 1.00 93.94 102 ALA A N 1
ATOM 748 C CA . ALA A 1 102 ? -8.460 -0.323 -6.661 1.00 93.94 102 ALA A CA 1
ATOM 749 C C . ALA A 1 102 ? -9.446 0.011 -5.534 1.00 93.94 102 ALA A C 1
ATOM 751 O O . ALA A 1 102 ? -10.149 -0.888 -5.073 1.00 93.94 102 ALA A O 1
ATOM 752 N N . ARG A 1 103 ? -9.487 1.273 -5.090 1.00 92.12 103 ARG A N 1
ATOM 753 C CA . ARG A 1 103 ? -10.374 1.750 -4.018 1.00 92.12 103 ARG A CA 1
ATOM 754 C C . ARG A 1 103 ? -11.795 2.049 -4.488 1.00 92.12 103 ARG A C 1
ATOM 756 O O . ARG A 1 103 ? -12.702 2.100 -3.660 1.00 92.12 103 ARG A O 1
ATOM 763 N N . GLU A 1 104 ? -12.004 2.241 -5.786 1.00 92.19 104 GLU A N 1
ATOM 764 C CA . GLU A 1 104 ? -13.316 2.561 -6.343 1.00 92.19 104 GLU A CA 1
ATOM 765 C C . GLU A 1 104 ? -14.375 1.512 -5.952 1.00 92.19 104 GLU A C 1
ATOM 767 O O . GLU A 1 104 ? -14.239 0.319 -6.234 1.00 92.19 104 GLU A O 1
ATOM 772 N N . GLY A 1 105 ? -15.437 1.967 -5.279 1.00 91.81 105 GLY A N 1
ATOM 773 C CA . GLY A 1 105 ? -16.533 1.112 -4.815 1.00 91.81 105 GLY A CA 1
ATOM 774 C C . GLY A 1 105 ? -16.179 0.175 -3.654 1.00 91.81 105 GLY A C 1
ATOM 775 O O . GLY A 1 105 ? -16.962 -0.722 -3.346 1.00 91.81 105 GLY A O 1
ATOM 776 N N . THR A 1 106 ? -15.018 0.350 -3.016 1.00 92.38 106 THR A N 1
ATOM 777 C CA . THR A 1 106 ? -14.624 -0.430 -1.833 1.00 92.38 106 THR A CA 1
ATOM 778 C C . THR A 1 106 ? -15.008 0.286 -0.541 1.00 92.38 106 THR A C 1
ATOM 780 O O . THR A 1 106 ? -14.956 1.510 -0.466 1.00 92.38 106 THR A O 1
ATOM 783 N N . ASP A 1 107 ? -15.377 -0.483 0.486 1.00 93.38 107 ASP A N 1
ATOM 784 C CA . ASP A 1 107 ? -15.537 0.042 1.845 1.00 93.38 107 ASP A CA 1
ATOM 785 C C . ASP A 1 107 ? -14.159 0.502 2.373 1.00 93.38 107 ASP A C 1
ATOM 787 O O . ASP A 1 107 ? -13.249 -0.335 2.479 1.00 93.38 107 ASP A O 1
ATOM 791 N N . PRO A 1 108 ? -13.969 1.797 2.699 1.00 92.00 108 PRO A N 1
ATOM 792 C CA . PRO A 1 108 ? -12.701 2.300 3.218 1.00 92.00 108 PRO A CA 1
ATOM 793 C C . PRO A 1 108 ? -12.417 1.799 4.639 1.00 92.00 108 PRO A C 1
ATOM 795 O O . PRO A 1 108 ? -11.277 1.890 5.108 1.00 92.00 108 PRO A O 1
ATOM 798 N N . GLN A 1 109 ? -13.404 1.228 5.333 1.00 94.31 109 GLN A N 1
ATOM 799 C CA . GLN A 1 109 ? -13.206 0.635 6.641 1.00 94.31 109 GLN A CA 1
ATOM 800 C C . GLN A 1 109 ? -12.399 -0.661 6.528 1.00 94.31 109 GLN A C 1
ATOM 802 O O . GLN A 1 109 ? -12.896 -1.712 6.128 1.00 94.31 109 GLN A O 1
ATOM 807 N N . GLY A 1 110 ? -11.136 -0.627 6.941 1.00 92.94 110 GLY A N 1
ATOM 808 C CA . GLY A 1 110 ? -10.295 -1.814 6.998 1.00 92.94 110 GLY A CA 1
ATOM 809 C C . GLY A 1 110 ? -10.856 -2.880 7.943 1.00 92.94 110 GLY A C 1
ATOM 810 O O . GLY A 1 110 ? -11.488 -2.570 8.953 1.00 92.94 110 GLY A O 1
ATOM 811 N N . VAL A 1 111 ? -10.565 -4.152 7.654 1.00 94.88 111 VAL A N 1
ATOM 812 C CA . VAL A 1 111 ? -10.967 -5.297 8.495 1.00 94.88 111 VAL A CA 1
ATOM 813 C C . VAL A 1 111 ? -10.504 -5.129 9.944 1.00 94.88 111 VAL A C 1
ATOM 815 O O . VAL A 1 111 ? -11.224 -5.502 10.863 1.00 94.88 111 VAL A O 1
ATOM 818 N N . CYS A 1 112 ? -9.329 -4.539 10.168 1.00 93.25 112 CYS A N 1
ATOM 819 C CA . CYS A 1 112 ? -8.803 -4.294 11.509 1.00 93.25 112 CYS A CA 1
ATOM 820 C C . CYS A 1 112 ? -9.521 -3.172 12.279 1.00 93.25 112 CYS A C 1
ATOM 822 O O . CYS A 1 112 ? -9.276 -3.057 13.469 1.00 93.25 112 CYS A O 1
ATOM 824 N N . GLY A 1 113 ? -10.373 -2.364 11.637 1.00 94.06 113 GLY A N 1
ATOM 825 C CA . GLY A 1 113 ? -11.023 -1.192 12.236 1.00 94.06 113 GLY A CA 1
ATOM 826 C C . GLY A 1 113 ? -10.419 0.156 11.829 1.00 94.06 113 GLY A C 1
ATOM 827 O O . GLY A 1 113 ? -11.056 1.177 12.038 1.00 94.06 113 GLY A O 1
ATOM 828 N N . HIS A 1 114 ? -9.252 0.199 11.179 1.00 90.75 114 HIS A N 1
ATOM 829 C CA . HIS A 1 114 ? -8.705 1.463 10.659 1.00 90.75 114 HIS A CA 1
ATOM 830 C C . HIS A 1 114 ? -9.447 1.965 9.424 1.00 90.75 114 HIS A C 1
ATOM 832 O O . HIS A 1 114 ? -9.757 1.177 8.530 1.00 90.75 114 HIS A O 1
ATOM 838 N N . HIS A 1 115 ? -9.670 3.277 9.340 1.00 91.31 115 HIS A N 1
ATOM 839 C CA . HIS A 1 115 ? -10.202 3.913 8.137 1.00 91.31 115 HIS A CA 1
ATOM 840 C C . HIS A 1 115 ? -9.068 4.167 7.134 1.00 91.31 115 HIS A C 1
ATOM 842 O O . HIS A 1 115 ? -8.087 4.847 7.445 1.00 91.31 115 HIS A O 1
ATOM 848 N N . CYS A 1 116 ? -9.176 3.613 5.924 1.00 85.94 116 CYS A N 1
ATOM 849 C CA . CYS A 1 116 ? -8.093 3.626 4.937 1.00 85.94 116 CYS A CA 1
ATOM 850 C C . CYS A 1 116 ? -7.703 5.032 4.463 1.00 85.94 116 CYS A C 1
ATOM 852 O O . CYS A 1 116 ? -6.599 5.181 3.943 1.00 85.94 116 CYS A O 1
ATOM 854 N N . ASP A 1 117 ? -8.557 6.039 4.641 1.00 86.50 117 ASP A N 1
ATOM 855 C CA . ASP A 1 117 ? -8.261 7.434 4.272 1.00 86.50 117 ASP A CA 1
ATOM 856 C C . ASP A 1 117 ? -7.488 8.201 5.350 1.00 86.50 117 ASP A C 1
ATOM 858 O O . ASP A 1 117 ? -6.813 9.176 5.041 1.00 86.50 117 ASP A O 1
ATOM 862 N N . HIS A 1 118 ? -7.479 7.695 6.586 1.00 85.81 118 HIS A N 1
ATOM 863 C CA . HIS A 1 118 ? -6.684 8.239 7.694 1.00 85.81 118 HIS A CA 1
ATOM 864 C C . HIS A 1 118 ? -5.408 7.418 7.949 1.00 85.81 118 HIS A C 1
ATOM 866 O O . HIS A 1 118 ? -4.694 7.630 8.927 1.00 85.81 118 HIS A O 1
ATOM 872 N N . CYS A 1 119 ? -5.106 6.456 7.072 1.00 79.38 119 CYS A N 1
ATOM 873 C CA . CYS A 1 119 ? -3.897 5.649 7.149 1.00 79.38 119 CYS A CA 1
ATOM 874 C C . CYS A 1 119 ? -2.722 6.385 6.477 1.00 79.38 119 CYS A C 1
ATOM 876 O O . CYS A 1 119 ? -2.857 6.778 5.318 1.00 79.38 119 CYS A O 1
ATOM 878 N N . PRO A 1 120 ? -1.533 6.484 7.101 1.00 76.62 120 PRO A N 1
ATOM 879 C CA . PRO A 1 120 ? -0.366 7.129 6.479 1.00 76.62 120 PRO A CA 1
ATOM 880 C C . PRO A 1 120 ? 0.129 6.407 5.210 1.00 76.62 120 PRO A C 1
ATOM 882 O O . PRO A 1 120 ? 0.850 6.976 4.391 1.00 76.62 120 PRO A O 1
ATOM 885 N N . PHE A 1 121 ? -0.288 5.153 5.017 1.00 78.19 121 PHE A N 1
ATOM 886 C CA . PHE A 1 121 ? 0.035 4.341 3.844 1.00 78.19 121 PHE A CA 1
ATOM 887 C C . PHE A 1 121 ? -1.039 4.404 2.746 1.00 78.19 121 PHE A C 1
ATOM 889 O O . PHE A 1 121 ? -0.934 3.683 1.754 1.00 78.19 121 PHE A O 1
ATOM 896 N N . SER A 1 122 ? -2.081 5.227 2.905 1.00 77.56 122 SER A N 1
ATOM 897 C CA . SER A 1 122 ? -3.233 5.299 1.994 1.00 77.56 122 SER A CA 1
ATOM 898 C C . SER A 1 122 ? -2.847 5.625 0.551 1.00 77.56 122 SER A C 1
ATOM 900 O O . SER A 1 122 ? -3.372 5.015 -0.375 1.00 77.56 122 SER A O 1
ATOM 902 N N . GLN A 1 123 ? -1.849 6.489 0.371 1.00 76.19 123 GLN A N 1
ATOM 903 C CA . GLN A 1 123 ? -1.258 6.843 -0.923 1.00 76.19 123 GLN A CA 1
ATOM 904 C C . GLN A 1 123 ? -0.590 5.653 -1.651 1.00 76.19 123 GLN A C 1
ATOM 906 O O . GLN A 1 123 ? -0.448 5.676 -2.871 1.00 76.19 123 GLN A O 1
ATOM 911 N N . TRP A 1 124 ? -0.220 4.586 -0.931 1.00 82.56 124 TRP A N 1
ATOM 912 C CA . TRP A 1 124 ? 0.504 3.423 -1.469 1.00 82.56 124 TRP A CA 1
ATOM 913 C C . TRP A 1 124 ? -0.314 2.122 -1.450 1.00 82.56 124 TRP A C 1
ATOM 915 O O . TRP A 1 124 ? 0.131 1.096 -1.976 1.00 82.56 124 TRP A O 1
ATOM 925 N N . CYS A 1 125 ? -1.507 2.143 -0.852 1.00 87.75 125 CYS A N 1
ATOM 926 C CA . CYS A 1 125 ? -2.293 0.954 -0.546 1.00 87.75 125 CYS A CA 1
ATOM 927 C C . CYS A 1 125 ? -3.753 1.115 -0.983 1.00 87.75 125 CYS A C 1
ATOM 929 O O . CYS A 1 125 ? -4.470 2.001 -0.509 1.00 87.75 125 CYS A O 1
ATOM 931 N N . GLY A 1 126 ? -4.236 0.173 -1.802 1.00 89.81 126 GLY A N 1
ATOM 932 C CA . GLY A 1 126 ? -5.645 0.103 -2.200 1.00 89.81 126 GLY A CA 1
ATOM 933 C C . GLY A 1 126 ? -6.605 -0.229 -1.049 1.00 89.81 126 GLY A C 1
ATOM 934 O O . GLY A 1 126 ? -7.810 -0.136 -1.211 1.00 89.81 126 GLY A O 1
ATOM 935 N N . GLY A 1 127 ? -6.096 -0.595 0.129 1.00 89.94 127 GLY A N 1
ATOM 936 C CA . GLY A 1 127 ? -6.891 -1.059 1.265 1.00 89.94 127 GLY A CA 1
ATOM 937 C C . GLY A 1 127 ? -7.091 -2.575 1.242 1.00 89.94 127 GLY A C 1
ATOM 938 O O . GLY A 1 127 ? -7.094 -3.209 0.187 1.00 89.94 127 GLY A O 1
ATOM 939 N N . CYS A 1 128 ? -7.244 -3.179 2.424 1.00 90.12 128 CYS A N 1
ATOM 940 C CA . CYS A 1 128 ? -7.319 -4.640 2.581 1.00 90.12 128 CYS A CA 1
ATOM 941 C C . CYS A 1 128 ? -8.556 -5.293 1.935 1.00 90.12 128 CYS A C 1
ATOM 943 O O . CYS A 1 128 ? -8.577 -6.508 1.770 1.00 90.12 128 CYS A O 1
ATOM 945 N N . ARG A 1 129 ? -9.564 -4.491 1.572 1.00 90.94 129 ARG A N 1
ATOM 946 C CA . ARG A 1 129 ? -10.790 -4.923 0.886 1.00 90.94 129 ARG A CA 1
ATOM 947 C C . ARG A 1 129 ? -10.733 -4.757 -0.635 1.00 90.94 129 ARG A C 1
ATOM 949 O O . ARG A 1 129 ? -11.652 -5.184 -1.324 1.00 90.94 129 ARG A O 1
ATOM 956 N N . SER A 1 130 ? -9.684 -4.124 -1.155 1.00 91.94 130 SER A N 1
ATOM 957 C CA . SER A 1 130 ? -9.524 -3.892 -2.589 1.00 91.94 130 SER A CA 1
ATOM 958 C C . SER A 1 130 ? -8.898 -5.081 -3.310 1.00 91.94 130 SER A C 1
ATOM 960 O O . SER A 1 130 ? -8.358 -6.002 -2.700 1.00 91.94 130 SER A O 1
ATOM 962 N N . VAL A 1 131 ? -8.885 -5.000 -4.639 1.00 90.62 131 VAL A N 1
ATOM 963 C CA . VAL A 1 131 ? -8.114 -5.901 -5.511 1.00 90.62 131 VAL A CA 1
ATOM 964 C C . VAL A 1 131 ? -6.601 -5.652 -5.458 1.00 90.62 131 VAL A C 1
ATOM 966 O O . VAL A 1 131 ? -5.839 -6.398 -6.067 1.00 90.62 131 VAL A O 1
ATOM 969 N N . TYR A 1 132 ? -6.155 -4.610 -4.749 1.00 90.31 132 TYR A N 1
ATOM 970 C CA . TYR A 1 132 ? -4.752 -4.210 -4.661 1.00 90.31 132 TYR A CA 1
ATOM 971 C C . TYR A 1 132 ? -4.329 -3.889 -3.216 1.00 90.31 132 TYR A C 1
ATOM 973 O O . TYR A 1 132 ? -3.928 -2.757 -2.902 1.00 90.31 132 TYR A O 1
ATOM 981 N N . PRO A 1 133 ? -4.430 -4.873 -2.300 1.00 87.25 133 PRO A N 1
ATOM 982 C CA . PRO A 1 133 ? -4.016 -4.686 -0.922 1.00 87.25 133 PRO A CA 1
ATOM 983 C C . PRO A 1 133 ? -2.488 -4.562 -0.858 1.00 87.25 133 PRO A C 1
ATOM 985 O O . PRO A 1 133 ? -1.751 -5.423 -1.326 1.00 87.25 133 PRO A O 1
ATOM 988 N N . GLY A 1 134 ? -2.010 -3.472 -0.262 1.00 79.69 134 GLY A N 1
ATOM 989 C CA . GLY A 1 134 ? -0.584 -3.184 -0.079 1.00 79.69 134 GLY A CA 1
ATOM 990 C C . GLY A 1 134 ? -0.283 -2.643 1.313 1.00 79.69 134 GLY A C 1
ATOM 991 O O . GLY A 1 134 ? 0.583 -1.790 1.466 1.00 79.69 134 GLY A O 1
ATOM 992 N N . CYS A 1 135 ? -1.062 -3.056 2.319 1.00 77.25 135 CYS A N 1
ATOM 993 C CA . CYS A 1 135 ? -0.869 -2.600 3.692 1.00 77.25 135 CYS A CA 1
ATOM 994 C C . CYS A 1 135 ? 0.527 -3.010 4.173 1.00 77.25 135 CYS A C 1
ATOM 996 O O . CYS A 1 135 ? 0.915 -4.164 3.986 1.00 77.25 135 CYS A O 1
ATOM 998 N N . SER A 1 136 ? 1.229 -2.091 4.838 1.00 76.38 136 SER A N 1
ATOM 999 C CA . SER A 1 136 ? 2.562 -2.320 5.413 1.00 76.38 136 SER A CA 1
ATOM 1000 C C . SER A 1 136 ? 2.620 -3.571 6.291 1.00 76.38 136 SER A C 1
ATOM 1002 O O . SER A 1 136 ? 3.604 -4.304 6.274 1.00 76.38 136 SER A O 1
ATOM 1004 N N . PHE A 1 137 ? 1.537 -3.873 7.009 1.00 86.06 137 PHE A N 1
ATOM 1005 C CA . PHE A 1 137 ? 1.473 -5.070 7.834 1.00 86.06 137 PHE A CA 1
ATOM 1006 C C . PHE A 1 137 ? 1.307 -6.354 7.012 1.00 86.06 137 PHE A C 1
ATOM 1008 O O . PHE A 1 137 ? 1.935 -7.365 7.302 1.00 86.06 137 PHE A O 1
ATOM 1015 N N . ALA A 1 138 ? 0.491 -6.328 5.955 1.00 84.88 138 ALA A N 1
ATOM 1016 C CA . ALA A 1 138 ? 0.269 -7.498 5.105 1.00 84.88 138 ALA A CA 1
ATOM 1017 C C . ALA A 1 138 ? 1.538 -7.892 4.330 1.00 84.88 138 ALA A C 1
ATOM 1019 O O . ALA A 1 138 ? 1.775 -9.073 4.098 1.00 84.88 138 ALA A O 1
ATOM 1020 N N . THR A 1 139 ? 2.390 -6.919 3.992 1.00 83.31 139 THR A N 1
ATOM 1021 C CA . THR A 1 139 ? 3.674 -7.169 3.320 1.00 83.31 139 THR A CA 1
ATOM 1022 C C . THR A 1 139 ? 4.716 -7.878 4.187 1.00 83.31 139 THR A C 1
ATOM 1024 O O . THR A 1 139 ? 5.744 -8.285 3.655 1.00 83.31 139 THR A O 1
ATOM 1027 N N . LEU A 1 140 ? 4.465 -8.046 5.492 1.00 85.94 140 LEU A N 1
ATOM 1028 C CA . LEU A 1 140 ? 5.314 -8.840 6.390 1.00 85.94 140 LEU A CA 1
ATOM 1029 C C . LEU A 1 140 ? 5.122 -10.356 6.212 1.00 85.94 140 LEU A C 1
ATOM 1031 O O . LEU A 1 140 ? 5.894 -11.137 6.765 1.00 85.94 140 LEU A O 1
ATOM 1035 N N . TYR A 1 141 ? 4.102 -10.776 5.460 1.00 85.81 141 TYR A N 1
ATOM 1036 C CA . TYR A 1 141 ? 3.734 -12.175 5.266 1.00 85.81 141 TYR A CA 1
ATOM 1037 C C . TYR A 1 141 ? 3.956 -12.596 3.811 1.00 85.81 141 TYR A C 1
ATOM 1039 O O . TYR A 1 141 ? 3.727 -11.817 2.885 1.00 85.81 141 TYR A O 1
ATOM 1047 N N . GLU A 1 142 ? 4.393 -13.841 3.603 1.00 80.88 142 GLU A N 1
ATOM 1048 C CA . GLU A 1 142 ? 4.752 -14.363 2.275 1.00 80.88 142 GLU A CA 1
ATOM 1049 C C . GLU A 1 142 ? 3.566 -14.378 1.298 1.00 80.88 142 GLU A C 1
ATOM 1051 O O . GLU A 1 142 ? 3.730 -14.114 0.107 1.00 80.88 142 GLU A O 1
ATOM 1056 N N . ASP A 1 143 ? 2.360 -14.639 1.803 1.00 81.56 143 ASP A N 1
ATOM 1057 C CA . ASP A 1 143 ? 1.126 -14.647 1.017 1.00 81.56 143 ASP A CA 1
ATOM 1058 C C . ASP A 1 143 ? 0.521 -13.246 0.814 1.00 81.56 143 ASP A C 1
ATOM 1060 O O . ASP A 1 143 ? -0.501 -13.105 0.138 1.00 81.56 143 ASP A O 1
ATOM 1064 N N . GLY A 1 144 ? 1.136 -12.212 1.399 1.00 80.88 144 GLY A N 1
ATOM 1065 C CA . GLY A 1 144 ? 0.651 -10.838 1.354 1.00 80.88 144 GLY A CA 1
ATOM 1066 C C . GLY A 1 144 ? -0.684 -10.629 2.071 1.00 80.88 144 GLY A C 1
ATOM 1067 O O . GLY A 1 144 ? -1.380 -9.656 1.765 1.00 80.88 144 GLY A O 1
ATOM 1068 N N . LYS A 1 145 ? -1.087 -11.521 2.989 1.00 84.81 145 LYS A N 1
ATOM 1069 C CA . LYS A 1 145 ? -2.357 -11.422 3.722 1.00 84.81 145 LYS A CA 1
ATOM 1070 C C . LYS A 1 145 ? -2.127 -11.101 5.193 1.00 84.81 145 LYS A C 1
ATOM 1072 O O . LYS A 1 145 ? -1.392 -11.765 5.911 1.00 84.81 145 LYS A O 1
ATOM 1077 N N . CYS A 1 146 ? -2.840 -10.086 5.675 1.00 90.06 146 CYS A N 1
ATOM 1078 C CA . CYS A 1 146 ? -2.855 -9.751 7.094 1.00 90.06 146 CYS A CA 1
ATOM 1079 C C . CYS A 1 146 ? -3.614 -10.829 7.901 1.00 90.06 146 CYS A C 1
ATOM 1081 O O . CYS A 1 146 ? -4.738 -11.181 7.523 1.00 90.06 146 CYS A O 1
ATOM 1083 N N . PRO A 1 147 ? -3.092 -11.288 9.056 1.00 94.38 147 PRO A N 1
ATOM 1084 C CA . PRO A 1 147 ? -3.782 -12.244 9.921 1.00 94.38 147 PRO A CA 1
ATOM 1085 C C . PRO A 1 147 ? -5.171 -11.798 10.394 1.00 94.38 147 PRO A C 1
ATOM 1087 O O . PRO A 1 147 ? -6.026 -12.653 10.618 1.00 94.38 147 PRO A O 1
ATOM 1090 N N . ASN A 1 148 ? -5.429 -10.490 10.542 1.00 94.88 148 ASN A N 1
ATOM 1091 C CA . ASN A 1 148 ? -6.773 -9.983 10.852 1.00 94.88 148 ASN A CA 1
ATOM 1092 C C . ASN A 1 148 ? -7.746 -10.257 9.698 1.00 94.88 148 ASN A C 1
ATOM 1094 O O . ASN A 1 148 ? -8.858 -10.715 9.941 1.00 94.88 148 ASN A O 1
ATOM 1098 N N . THR A 1 149 ? -7.315 -10.028 8.452 1.00 94.19 149 THR A N 1
ATOM 1099 C CA . THR A 1 149 ? -8.099 -10.311 7.239 1.00 94.19 149 THR A CA 1
ATOM 1100 C C . THR A 1 149 ? -8.363 -11.802 7.075 1.00 94.19 149 THR A C 1
ATOM 1102 O O . THR A 1 149 ? -9.506 -12.185 6.843 1.00 94.19 149 THR A O 1
ATOM 1105 N N . ALA A 1 150 ? -7.339 -12.642 7.251 1.00 94.81 150 ALA A N 1
ATOM 1106 C CA . ALA A 1 150 ? -7.491 -14.095 7.180 1.00 94.81 150 ALA A CA 1
ATOM 1107 C C . ALA A 1 150 ? -8.481 -14.612 8.240 1.00 94.81 150 ALA A C 1
ATOM 1109 O O . ALA A 1 150 ? -9.463 -15.265 7.902 1.00 94.81 150 ALA A O 1
ATOM 1110 N N . CYS A 1 151 ? -8.284 -14.221 9.504 1.00 96.69 151 CYS A N 1
ATOM 1111 C CA . CYS A 1 151 ? -9.138 -14.624 10.625 1.00 96.69 151 CYS A CA 1
ATOM 1112 C C . CYS A 1 151 ? -10.599 -14.177 10.448 1.00 96.69 151 CYS A C 1
ATOM 1114 O O . CYS A 1 151 ? -11.518 -14.959 10.683 1.00 96.69 151 CYS A O 1
ATOM 1116 N N . ALA A 1 152 ? -10.830 -12.929 10.025 1.00 96.88 152 ALA A N 1
ATOM 1117 C CA . ALA A 1 152 ? -12.182 -12.432 9.776 1.00 96.88 152 ALA A CA 1
ATOM 1118 C C . ALA A 1 152 ? -12.865 -13.216 8.646 1.00 96.88 152 ALA A C 1
ATOM 1120 O O . ALA A 1 152 ? -14.012 -13.624 8.805 1.00 96.88 152 ALA A O 1
ATOM 1121 N N . GLY A 1 153 ? -12.145 -13.503 7.555 1.00 95.50 153 GLY A N 1
ATOM 1122 C CA . GLY A 1 153 ? -12.652 -14.311 6.444 1.00 95.50 153 GLY A CA 1
ATOM 1123 C C . GLY A 1 153 ? -13.020 -15.738 6.858 1.00 95.50 153 GLY A C 1
ATOM 1124 O O . GLY A 1 153 ? -14.131 -16.183 6.583 1.00 95.50 153 GLY A O 1
ATOM 1125 N N . GLU A 1 154 ? -12.137 -16.430 7.584 1.00 97.12 154 GLU A N 1
ATOM 1126 C CA . GLU A 1 154 ? -12.385 -17.785 8.116 1.00 97.12 154 GLU A CA 1
ATOM 1127 C C . GLU A 1 154 ? -13.625 -17.842 9.015 1.00 97.12 154 GLU A C 1
ATOM 1129 O O . GLU A 1 154 ? -14.357 -18.831 9.025 1.00 97.12 154 GLU A O 1
ATOM 1134 N N . ARG A 1 155 ? -13.885 -16.760 9.754 1.00 96.88 155 ARG A N 1
ATOM 1135 C CA . ARG A 1 155 ? -15.023 -16.636 10.670 1.00 96.88 155 ARG A CA 1
ATOM 1136 C C . ARG A 1 155 ? -16.251 -15.982 10.034 1.00 96.88 155 ARG A C 1
ATOM 1138 O O . ARG A 1 155 ? -17.237 -15.779 10.735 1.00 96.88 155 ARG A O 1
ATOM 1145 N N . SER A 1 156 ? -16.206 -15.655 8.738 1.00 96.94 156 SER A N 1
ATOM 1146 C CA . SER A 1 156 ? -17.273 -14.928 8.029 1.00 96.94 156 SER A CA 1
ATOM 1147 C C . SER A 1 156 ? -17.691 -13.626 8.730 1.00 96.94 156 SER A C 1
ATOM 1149 O O . SER A 1 156 ? -18.869 -13.280 8.790 1.00 96.94 156 SER A O 1
ATOM 1151 N N . LEU A 1 157 ? -16.716 -12.909 9.287 1.00 97.38 157 LEU A N 1
ATOM 1152 C CA . LEU A 1 157 ? -16.901 -11.610 9.924 1.00 97.38 157 LEU A CA 1
ATOM 1153 C C . LEU A 1 157 ? -16.599 -10.498 8.921 1.00 97.38 157 LEU A C 1
ATOM 1155 O O . LEU A 1 157 ? -15.594 -10.555 8.215 1.00 97.38 157 LEU A O 1
ATOM 1159 N N . ASP A 1 158 ? -17.420 -9.445 8.916 1.00 96.62 158 ASP A N 1
ATOM 1160 C CA . ASP A 1 158 ? -17.139 -8.253 8.107 1.00 96.62 158 ASP A CA 1
ATOM 1161 C C . ASP A 1 158 ? -15.814 -7.596 8.537 1.00 96.62 158 ASP A C 1
ATOM 1163 O O . ASP A 1 158 ? -14.978 -7.231 7.711 1.00 96.62 158 ASP A O 1
ATOM 1167 N N . GLY A 1 159 ? -15.561 -7.514 9.842 1.00 96.94 159 GLY A N 1
ATOM 1168 C CA . GLY A 1 159 ? -14.293 -7.040 10.379 1.00 96.94 159 GLY A CA 1
ATOM 1169 C C . GLY A 1 159 ? -14.059 -7.486 11.813 1.00 96.94 159 GLY A C 1
ATOM 1170 O O . GLY A 1 159 ? -14.920 -8.102 12.439 1.00 96.94 159 GLY A O 1
ATOM 1171 N N . CYS A 1 160 ? -12.896 -7.145 12.366 1.00 97.62 160 CYS A N 1
ATOM 1172 C CA . CYS A 1 160 ? -12.557 -7.426 13.760 1.00 97.62 160 CYS A CA 1
ATOM 1173 C C . CYS A 1 160 ? -13.563 -6.806 14.743 1.00 97.62 160 CYS A C 1
ATOM 1175 O O . CYS A 1 160 ? -13.783 -7.377 15.802 1.00 97.62 160 CYS A O 1
ATOM 1177 N N . TYR A 1 161 ? -14.221 -5.703 14.375 1.00 97.94 161 TYR A N 1
ATOM 1178 C CA . TYR A 1 161 ? -15.306 -5.083 15.149 1.00 97.94 161 TYR A CA 1
ATOM 1179 C C . TYR A 1 161 ? -16.570 -5.951 15.278 1.00 97.94 161 TYR A C 1
ATOM 1181 O O . TYR A 1 161 ? -17.385 -5.702 16.155 1.00 97.94 161 TYR A O 1
ATOM 1189 N N . ALA A 1 162 ? -16.734 -6.984 14.446 1.00 98.00 162 ALA A N 1
ATOM 1190 C CA . ALA A 1 162 ? -17.807 -7.973 14.579 1.00 98.00 162 ALA A CA 1
ATOM 1191 C C . ALA A 1 162 ? -17.383 -9.205 15.407 1.00 98.00 162 ALA A C 1
ATOM 1193 O O . ALA A 1 162 ? -18.156 -10.148 15.566 1.00 98.00 162 ALA A O 1
ATOM 1194 N N . CYS A 1 163 ? -16.142 -9.239 15.903 1.00 97.69 163 CYS A N 1
ATOM 1195 C CA . CYS A 1 163 ? -15.617 -10.366 16.661 1.00 97.69 163 CYS A CA 1
ATOM 1196 C C . CYS A 1 163 ? -16.091 -10.311 18.126 1.00 97.69 163 CYS A C 1
ATOM 1198 O O . CYS A 1 163 ? -15.826 -9.313 18.796 1.00 97.69 163 CYS A O 1
ATOM 1200 N N . PRO A 1 164 ? -16.692 -11.384 18.678 1.00 95.50 164 PRO A N 1
ATOM 1201 C CA . PRO A 1 164 ? -17.074 -11.425 20.093 1.00 95.50 164 PRO A CA 1
ATOM 1202 C C . PRO A 1 164 ? -15.863 -11.377 21.040 1.00 95.50 164 PRO A C 1
ATOM 1204 O O . PRO A 1 164 ? -15.983 -10.930 22.175 1.00 95.50 164 PRO A O 1
ATOM 1207 N N . ASP A 1 165 ? -14.685 -11.784 20.558 1.00 95.88 165 ASP A N 1
ATOM 1208 C CA . ASP A 1 165 ? -13.444 -11.845 21.339 1.00 95.88 165 ASP A CA 1
ATOM 1209 C C . ASP A 1 165 ? -12.606 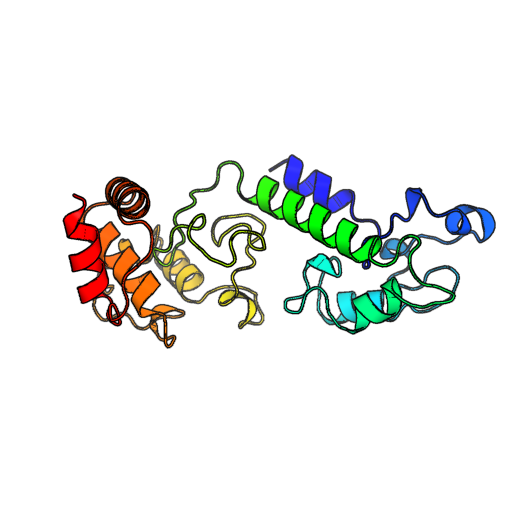-10.555 21.229 1.00 95.88 165 ASP A C 1
ATOM 1211 O O . ASP A 1 165 ? -11.435 -10.540 21.603 1.00 95.88 165 ASP A O 1
ATOM 1215 N N . LEU A 1 166 ? -13.157 -9.480 20.648 1.00 96.75 166 LEU A N 1
ATOM 1216 C CA . LEU A 1 166 ? -12.417 -8.272 20.258 1.00 96.75 166 LEU A CA 1
ATOM 1217 C C . LEU A 1 166 ? -11.630 -7.620 21.404 1.00 96.75 166 LEU A C 1
ATOM 1219 O O . LEU A 1 166 ? -10.502 -7.171 21.180 1.00 96.75 166 LEU A O 1
ATOM 1223 N N . THR A 1 167 ? -12.212 -7.553 22.604 1.00 91.88 167 THR A N 1
ATOM 1224 C CA . THR A 1 167 ? -11.631 -6.830 23.743 1.00 91.88 167 THR A CA 1
ATOM 1225 C C . THR A 1 167 ? -10.232 -7.345 24.074 1.00 91.88 167 THR A C 1
ATOM 1227 O O . THR A 1 167 ? -9.287 -6.572 24.071 1.00 91.88 167 THR A O 1
ATOM 1230 N N . GLU A 1 168 ? -10.040 -8.654 24.201 1.00 92.19 168 GLU A N 1
ATOM 1231 C CA . GLU A 1 168 ? -8.737 -9.237 24.568 1.00 92.19 168 GLU A CA 1
ATOM 1232 C C . GLU A 1 168 ? -7.944 -9.754 23.352 1.00 92.19 168 GLU A C 1
ATOM 1234 O O . GLU A 1 168 ? -6.938 -10.457 23.484 1.00 92.19 168 GLU A O 1
ATOM 1239 N N . CYS A 1 169 ? -8.401 -9.451 22.134 1.00 96.62 169 CYS A N 1
ATOM 1240 C CA . CYS A 1 169 ? -7.816 -10.001 20.918 1.00 96.62 169 CYS A CA 1
ATOM 1241 C C . CYS A 1 169 ? -6.422 -9.423 20.646 1.00 96.62 169 CYS A C 1
ATOM 1243 O O . CYS A 1 169 ? -6.268 -8.229 20.411 1.00 96.62 169 CYS A O 1
ATOM 1245 N N . ARG A 1 170 ? -5.426 -10.307 20.548 1.00 95.88 170 ARG A N 1
ATOM 1246 C CA . ARG A 1 170 ? -4.059 -9.995 20.093 1.00 95.88 170 ARG A CA 1
ATOM 1247 C C . ARG A 1 170 ? -3.736 -10.647 18.746 1.00 95.88 170 ARG A C 1
ATOM 1249 O O . ARG A 1 170 ? -2.632 -11.110 18.496 1.00 95.88 170 ARG A O 1
ATOM 1256 N N . LYS A 1 171 ? -4.731 -10.805 17.869 1.00 95.56 171 LYS A N 1
ATOM 1257 C CA . LYS A 1 171 ? -4.510 -11.413 16.548 1.00 95.56 171 LYS A CA 1
ATOM 1258 C C . LYS A 1 171 ? -3.926 -10.374 15.591 1.00 95.56 171 LYS A C 1
ATOM 1260 O O . LYS A 1 171 ? -4.514 -9.310 15.395 1.00 95.56 171 LYS A O 1
ATOM 1265 N N . GLY A 1 172 ? -2.837 -10.740 14.917 1.00 93.69 172 GLY A N 1
ATOM 1266 C CA . GLY A 1 172 ? -2.277 -9.958 13.817 1.00 93.69 172 GLY A CA 1
ATOM 1267 C C . GLY A 1 172 ? -1.802 -8.585 14.271 1.00 93.69 172 GLY A C 1
ATOM 1268 O O . GLY A 1 172 ? -1.051 -8.482 15.234 1.00 93.69 172 GLY A O 1
ATOM 1269 N N . TYR A 1 173 ? -2.258 -7.538 13.588 1.00 93.19 173 TYR A N 1
ATOM 1270 C CA . TYR A 1 173 ? -1.823 -6.171 13.849 1.00 93.19 173 TYR A CA 1
ATOM 1271 C C . TYR A 1 173 ? -2.169 -5.697 15.264 1.00 93.19 173 TYR A C 1
ATOM 1273 O O . TYR A 1 173 ? -1.490 -4.821 15.772 1.00 93.19 173 TYR A O 1
ATOM 1281 N N . PHE A 1 174 ? -3.151 -6.300 15.945 1.00 95.44 174 PHE A N 1
ATOM 1282 C CA . PHE A 1 174 ? -3.463 -5.947 17.337 1.00 95.44 174 PHE A CA 1
ATOM 1283 C C . PHE A 1 174 ? -2.336 -6.276 18.327 1.00 95.44 174 PHE A C 1
ATOM 1285 O O . PHE A 1 174 ? -2.309 -5.688 19.400 1.00 95.44 174 PHE A O 1
ATOM 1292 N N . ASP A 1 175 ? -1.408 -7.172 17.978 1.00 95.62 175 ASP A N 1
ATOM 1293 C CA . ASP A 1 175 ? -0.232 -7.491 18.806 1.00 95.62 175 ASP A CA 1
ATOM 1294 C C . ASP A 1 175 ? 1.003 -6.644 18.443 1.00 95.62 175 ASP A C 1
ATOM 1296 O O . ASP A 1 175 ? 2.062 -6.784 19.052 1.00 95.62 175 ASP A O 1
ATOM 1300 N N . ALA A 1 176 ? 0.902 -5.774 17.431 1.00 92.12 176 ALA A N 1
ATOM 1301 C CA . ALA A 1 176 ? 1.975 -4.848 17.082 1.00 92.12 176 ALA A CA 1
ATOM 1302 C C . ALA A 1 176 ? 2.093 -3.725 18.128 1.00 92.12 176 ALA A C 1
ATOM 1304 O O . ALA A 1 176 ? 1.125 -3.397 18.814 1.00 92.12 176 ALA A O 1
ATOM 1305 N N . GLY A 1 177 ? 3.264 -3.082 18.217 1.00 91.00 177 GLY A N 1
ATOM 1306 C CA . GLY A 1 177 ? 3.513 -2.018 19.203 1.00 91.00 177 GLY A CA 1
ATOM 1307 C C . GLY A 1 177 ? 2.547 -0.826 19.110 1.00 91.00 177 GLY A C 1
ATOM 1308 O O . GLY A 1 177 ? 2.253 -0.188 20.115 1.00 91.00 177 GLY A O 1
ATOM 1309 N N . ASP A 1 178 ? 2.008 -0.556 17.922 1.00 90.81 178 ASP A N 1
ATOM 1310 C CA . ASP A 1 178 ? 0.983 0.456 17.643 1.00 90.81 178 ASP A CA 1
ATOM 1311 C C . ASP A 1 178 ? -0.397 -0.156 17.317 1.00 90.81 178 ASP A C 1
ATOM 1313 O O . ASP A 1 178 ? -1.327 0.548 16.914 1.00 90.81 178 ASP A O 1
ATOM 1317 N N . GLY A 1 179 ? -0.562 -1.464 17.534 1.00 92.19 179 GLY A N 1
ATOM 1318 C CA . GLY A 1 179 ? -1.771 -2.234 17.235 1.00 92.19 179 GLY A CA 1
ATOM 1319 C C . GLY A 1 179 ? -3.016 -1.778 17.989 1.00 92.19 179 GLY A C 1
ATOM 1320 O O . GLY A 1 179 ? -4.139 -1.914 17.489 1.00 92.19 179 GLY A O 1
ATOM 1321 N N . TYR A 1 180 ? -2.813 -1.151 19.152 1.00 93.38 180 TYR A N 1
ATOM 1322 C CA . TYR A 1 180 ? -3.864 -0.531 19.960 1.00 93.38 180 TYR A CA 1
ATOM 1323 C C . TYR A 1 180 ? -4.674 0.502 19.161 1.00 93.38 180 TYR A C 1
ATOM 1325 O O . TYR A 1 180 ? -5.844 0.727 19.461 1.00 93.38 180 TYR A O 1
ATOM 1333 N N . THR A 1 181 ? -4.082 1.101 18.119 1.00 93.00 181 THR A N 1
ATOM 1334 C CA . THR A 1 181 ? -4.758 2.070 17.251 1.00 93.00 181 THR A CA 1
ATOM 1335 C C . THR A 1 181 ? -5.903 1.448 16.467 1.00 93.00 181 THR A C 1
ATOM 1337 O O . THR A 1 181 ? -7.030 1.940 16.512 1.00 93.00 181 THR A O 1
ATOM 1340 N N . ALA A 1 182 ? -5.637 0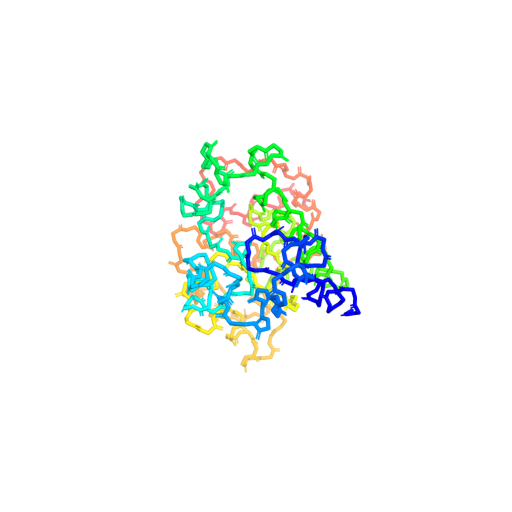.322 15.806 1.00 93.69 182 ALA A N 1
ATOM 1341 C CA . ALA A 1 182 ? -6.651 -0.416 15.069 1.00 93.69 182 ALA A CA 1
ATOM 1342 C C . ALA A 1 182 ? -7.646 -1.079 16.024 1.00 93.69 182 ALA A C 1
ATOM 1344 O O . ALA A 1 182 ? -8.845 -1.086 15.758 1.00 93.69 182 ALA A O 1
ATOM 1345 N N . GLN A 1 183 ? -7.167 -1.606 17.156 1.00 96.06 183 GLN A N 1
ATOM 1346 C CA . GLN A 1 183 ? -8.043 -2.241 18.135 1.00 96.06 183 GLN A CA 1
ATOM 1347 C C . GLN A 1 183 ? -9.007 -1.232 18.775 1.00 96.06 183 GLN A C 1
ATOM 1349 O O . GLN A 1 183 ? -10.188 -1.538 18.917 1.00 96.06 183 GLN A O 1
ATOM 1354 N N . GLY A 1 184 ? -8.542 -0.025 19.111 1.00 96.62 184 GLY A N 1
ATOM 1355 C CA . GLY A 1 184 ? -9.386 1.062 19.615 1.00 96.62 184 GLY A CA 1
ATOM 1356 C C . GLY A 1 184 ? -10.460 1.458 18.604 1.00 96.62 184 GLY A C 1
ATOM 1357 O O . GLY A 1 184 ? -11.638 1.518 18.950 1.00 96.62 184 GLY A O 1
ATOM 1358 N N . ALA A 1 185 ? -10.079 1.611 17.334 1.00 96.31 185 ALA A N 1
ATOM 1359 C CA . ALA A 1 185 ? -11.022 1.858 16.248 1.00 96.31 185 ALA A CA 1
ATOM 1360 C C . ALA A 1 185 ? -12.061 0.731 16.109 1.00 96.31 185 ALA A C 1
ATOM 1362 O O . ALA A 1 185 ? -13.263 0.986 16.091 1.00 96.31 185 ALA A O 1
ATOM 1363 N N . ALA A 1 186 ? -11.627 -0.534 16.100 1.00 98.00 186 ALA A N 1
ATOM 1364 C CA . ALA A 1 186 ? -12.534 -1.678 16.041 1.00 98.00 186 ALA A CA 1
ATOM 1365 C C . ALA A 1 186 ? -13.495 -1.726 17.236 1.00 98.00 186 ALA A C 1
ATOM 1367 O O . ALA A 1 186 ? -14.677 -2.011 17.056 1.00 98.00 186 ALA A O 1
ATOM 1368 N N . ARG A 1 187 ? -13.018 -1.444 18.453 1.00 98.31 187 ARG A N 1
ATOM 1369 C CA . ARG A 1 187 ? -13.861 -1.412 19.657 1.00 98.31 187 ARG A CA 1
ATOM 1370 C C . ARG A 1 187 ? -14.876 -0.274 19.610 1.00 98.31 187 ARG A C 1
ATOM 1372 O O . ARG A 1 187 ? -16.025 -0.483 19.988 1.00 98.31 187 ARG A O 1
ATOM 1379 N N . PHE A 1 188 ? -14.483 0.894 19.103 1.00 98.31 188 PHE A N 1
ATOM 1380 C CA . PHE A 1 188 ? -15.406 2.004 18.887 1.00 98.31 188 PHE A CA 1
ATOM 1381 C C . PHE A 1 188 ? -16.497 1.616 17.880 1.00 98.31 188 PHE A C 1
ATOM 1383 O O . PHE A 1 188 ? -17.682 1.743 18.178 1.00 98.31 188 PHE A O 1
ATOM 1390 N N . ILE A 1 189 ? -16.111 1.061 16.726 1.00 98.38 189 ILE A N 1
ATOM 1391 C CA . ILE A 1 189 ? -17.049 0.608 15.685 1.00 98.38 189 ILE A CA 1
ATOM 1392 C C . ILE A 1 189 ? -17.990 -0.474 16.225 1.00 98.38 189 ILE A C 1
ATOM 1394 O O . ILE A 1 189 ? -19.177 -0.454 15.917 1.00 98.38 189 ILE A O 1
ATOM 1398 N N . ALA A 1 190 ? -17.493 -1.399 17.049 1.00 98.19 190 ALA A N 1
ATOM 1399 C CA . ALA A 1 190 ? -18.317 -2.441 17.659 1.00 98.19 190 ALA A CA 1
ATOM 1400 C C . ALA A 1 190 ? -19.430 -1.867 18.556 1.00 98.19 190 ALA A C 1
ATOM 1402 O O . ALA A 1 190 ? -20.495 -2.471 18.670 1.00 98.19 190 ALA A O 1
ATOM 1403 N N . LYS A 1 191 ? -19.190 -0.708 19.186 1.00 98.00 191 LYS A N 1
ATOM 1404 C CA . LYS A 1 191 ? -20.138 -0.048 20.093 1.00 98.00 191 LYS A CA 1
ATOM 1405 C C . LYS A 1 191 ? -21.065 0.941 19.378 1.00 98.00 191 LYS A C 1
ATOM 1407 O O . LYS A 1 191 ? -22.243 1.000 19.713 1.00 98.00 191 LYS A O 1
ATOM 1412 N N . HIS A 1 192 ? -20.540 1.690 18.408 1.00 98.19 192 HIS A N 1
ATOM 1413 C CA . HIS A 1 192 ? -21.210 2.869 17.834 1.00 98.19 192 HIS A CA 1
ATOM 1414 C C . HIS A 1 192 ? -21.419 2.805 16.316 1.00 98.19 192 HIS A C 1
ATOM 1416 O O . HIS A 1 192 ? -22.133 3.631 15.756 1.00 98.19 192 HIS A O 1
ATOM 1422 N N . GLY A 1 193 ? -20.832 1.820 15.635 1.00 97.75 193 GLY A N 1
ATOM 1423 C CA . GLY A 1 193 ? -20.912 1.660 14.184 1.00 97.75 193 GLY A CA 1
ATOM 1424 C C . GLY A 1 193 ? -19.850 2.442 13.400 1.00 97.75 193 GLY A C 1
ATOM 1425 O O . GLY A 1 193 ? -19.122 3.280 13.931 1.00 97.75 193 GLY A O 1
ATOM 1426 N N . LYS A 1 194 ? -19.746 2.131 12.100 1.00 96.56 194 LYS A N 1
ATOM 1427 C CA . LYS A 1 194 ? -18.750 2.728 11.189 1.00 96.56 194 LYS A CA 1
ATOM 1428 C C . LYS A 1 194 ? -19.020 4.205 10.908 1.00 96.56 194 LYS A C 1
ATOM 1430 O O . LYS A 1 194 ? -18.081 4.986 10.842 1.00 96.56 194 LYS A O 1
ATOM 1435 N N . GLU A 1 195 ? -20.291 4.582 10.765 1.00 95.56 195 GLU A N 1
ATOM 1436 C CA . GLU A 1 195 ? -20.694 5.962 10.462 1.00 95.56 195 GLU A CA 1
ATOM 1437 C C . GLU A 1 195 ? -20.280 6.919 11.585 1.00 95.56 195 GLU A C 1
ATOM 1439 O O . GLU A 1 195 ? -19.620 7.923 11.327 1.00 95.56 195 GLU A O 1
ATOM 1444 N N . ALA A 1 196 ? -20.558 6.554 12.842 1.00 97.25 196 ALA A N 1
ATOM 1445 C CA . ALA A 1 196 ? -20.117 7.321 14.004 1.00 97.25 196 ALA A CA 1
ATOM 1446 C C . ALA A 1 196 ? -18.586 7.432 14.074 1.00 97.25 196 ALA A C 1
ATOM 1448 O O . ALA A 1 196 ? -18.053 8.481 14.429 1.00 97.25 196 ALA A O 1
ATOM 1449 N N . TYR A 1 197 ? -17.863 6.366 13.712 1.00 96.56 197 TYR A N 1
ATOM 1450 C CA . TYR A 1 197 ? -16.402 6.383 13.721 1.00 96.56 197 TYR A CA 1
ATOM 1451 C C . TYR A 1 197 ? -15.827 7.323 12.658 1.00 96.56 197 TYR A C 1
ATOM 1453 O O . TYR A 1 197 ? -14.913 8.092 12.951 1.00 96.56 197 TYR A O 1
ATOM 1461 N N . ALA A 1 198 ? -16.385 7.300 11.444 1.00 94.00 198 ALA A N 1
ATOM 1462 C CA . ALA A 1 198 ? -16.004 8.220 10.378 1.00 94.00 198 ALA A CA 1
ATOM 1463 C C . ALA A 1 198 ? -16.246 9.683 10.792 1.00 94.00 198 ALA A C 1
ATOM 1465 O O . ALA A 1 198 ? -15.341 10.506 10.678 1.00 94.00 198 ALA A O 1
ATOM 1466 N N . MET A 1 199 ? -17.408 9.987 11.381 1.00 93.94 199 MET A N 1
ATOM 1467 C CA . MET A 1 199 ? -17.705 11.327 11.906 1.00 93.94 199 MET A CA 1
ATOM 1468 C C . MET A 1 199 ? -16.724 11.757 13.004 1.00 93.94 199 MET A C 1
ATOM 1470 O O . MET A 1 199 ? -16.244 12.890 12.998 1.00 93.94 199 MET A O 1
ATOM 1474 N N . ALA A 1 200 ? -16.396 10.858 13.936 1.00 95.69 200 ALA A N 1
ATOM 1475 C CA . ALA A 1 200 ? -15.445 11.151 15.004 1.00 95.69 200 ALA A CA 1
ATOM 1476 C C . ALA A 1 200 ? -14.035 11.422 14.456 1.00 95.69 200 ALA A C 1
ATOM 1478 O O . ALA A 1 200 ? -13.354 12.319 14.946 1.00 95.69 200 ALA A O 1
ATOM 1479 N N . LEU A 1 201 ? -13.598 10.693 13.422 1.00 93.31 201 LEU A N 1
ATOM 1480 C CA . LEU A 1 201 ? -12.314 10.929 12.753 1.00 93.31 201 LEU A CA 1
ATOM 1481 C C . LEU A 1 201 ? -12.247 12.300 12.072 1.00 93.31 201 LEU A C 1
ATOM 1483 O O . LEU A 1 201 ? -11.221 12.972 12.171 1.00 93.31 201 LEU A O 1
ATOM 1487 N N . GLU A 1 202 ? -13.325 12.721 11.410 1.00 91.62 202 GLU A N 1
ATOM 1488 C CA . GLU A 1 202 ? -13.402 14.039 10.770 1.00 91.62 202 GLU A CA 1
ATOM 1489 C C . GLU A 1 202 ? -13.349 15.182 11.792 1.00 91.62 202 GLU A C 1
ATOM 1491 O O . GLU A 1 202 ? -12.692 16.196 11.553 1.00 91.62 202 GLU A O 1
ATOM 1496 N N . GLN A 1 203 ? -14.000 15.017 12.947 1.00 93.25 203 GLN A N 1
ATOM 1497 C CA . GLN A 1 203 ? -14.054 16.048 13.988 1.00 93.25 203 GLN A CA 1
ATOM 1498 C C . GLN A 1 203 ? -12.801 16.102 14.870 1.00 93.25 203 GLN A C 1
ATOM 1500 O O . GLN A 1 203 ? -12.416 17.178 15.327 1.00 93.25 203 GLN A O 1
ATOM 1505 N N . ALA A 1 204 ? -12.170 14.955 15.131 1.00 91.06 204 ALA A N 1
ATOM 1506 C CA . ALA A 1 204 ? -11.067 14.849 16.080 1.00 91.06 204 ALA A CA 1
ATOM 1507 C C . ALA A 1 204 ? -9.784 15.558 15.628 1.00 91.06 204 ALA A C 1
ATOM 1509 O O . ALA A 1 204 ? -8.980 15.950 16.474 1.00 91.06 204 ALA A O 1
ATOM 1510 N N . GLY A 1 205 ? -9.582 15.724 14.317 1.00 84.62 205 GLY A N 1
ATOM 1511 C CA . GLY A 1 205 ? -8.354 16.297 13.773 1.00 84.62 205 GLY A CA 1
ATOM 1512 C C . GLY A 1 205 ? -7.117 15.469 14.139 1.00 84.62 205 GLY A C 1
ATOM 1513 O O . GLY A 1 205 ? -7.113 14.241 14.022 1.00 84.62 205 GLY A O 1
ATOM 1514 N N . GLU A 1 206 ? -6.041 16.141 14.554 1.00 85.06 206 GLU A N 1
ATOM 1515 C CA . GLU A 1 206 ? -4.805 15.467 14.952 1.00 85.06 206 GLU A CA 1
ATOM 1516 C C . GLU A 1 206 ? -4.956 14.775 16.312 1.00 85.06 206 GLU A C 1
ATOM 1518 O O . GLU A 1 206 ? -5.416 15.353 17.299 1.00 85.06 206 GLU A O 1
ATOM 1523 N N . ARG A 1 207 ? -4.542 13.509 16.366 1.00 86.69 207 ARG A N 1
ATOM 1524 C CA . ARG A 1 207 ? -4.618 12.697 17.577 1.00 86.69 207 ARG A CA 1
ATOM 1525 C C . ARG A 1 207 ? -3.644 13.229 18.649 1.00 86.69 207 ARG A C 1
ATOM 1527 O O . ARG A 1 207 ? -2.447 13.279 18.372 1.00 86.69 207 ARG A O 1
ATOM 1534 N N . PRO A 1 208 ? -4.108 13.510 19.883 1.00 89.25 208 PRO A N 1
ATOM 1535 C CA . PRO A 1 208 ? -3.239 13.910 20.989 1.00 89.25 208 PRO A CA 1
ATOM 1536 C C . PRO A 1 208 ? -2.191 12.856 21.369 1.00 89.25 208 PRO A C 1
ATOM 1538 O O . PRO A 1 208 ? -2.416 11.648 21.234 1.00 89.25 208 PRO A O 1
ATOM 1541 N N . GLU A 1 209 ? -1.074 13.313 21.938 1.00 89.94 209 GLU A N 1
ATOM 1542 C CA . GLU A 1 209 ? -0.088 12.437 22.578 1.00 89.94 209 GLU A CA 1
ATOM 1543 C C . GLU A 1 209 ? -0.681 11.699 23.798 1.00 89.94 209 GLU A C 1
ATOM 1545 O O . GLU A 1 209 ? -1.630 12.158 24.435 1.00 89.94 209 GLU A O 1
ATOM 1550 N N . GLY A 1 210 ? -0.115 10.538 24.148 1.00 90.06 210 GLY A N 1
ATOM 1551 C CA . GLY A 1 210 ? -0.504 9.772 25.346 1.00 90.06 210 GLY A CA 1
ATOM 1552 C C . GLY A 1 210 ? -1.749 8.882 25.204 1.00 90.06 210 GLY A C 1
ATOM 1553 O O . GLY A 1 210 ? -2.143 8.215 26.167 1.00 90.06 210 GLY A O 1
ATOM 1554 N N . LEU A 1 211 ? -2.352 8.832 24.011 1.00 92.62 211 LEU A N 1
ATOM 1555 C CA . LEU A 1 211 ? -3.370 7.847 23.635 1.00 92.62 211 LEU A CA 1
ATOM 1556 C C . LEU A 1 211 ? -2.689 6.546 23.197 1.00 92.62 211 LEU A C 1
ATOM 1558 O O . LEU A 1 211 ? -2.563 6.289 22.005 1.00 92.62 211 LEU A O 1
ATOM 1562 N N . ASP A 1 212 ? -2.214 5.766 24.166 1.00 93.88 212 ASP A N 1
ATOM 1563 C CA . ASP A 1 212 ? -1.369 4.571 23.995 1.00 93.88 212 ASP A CA 1
ATOM 1564 C C . ASP A 1 212 ? -2.092 3.238 24.268 1.00 93.88 212 ASP A C 1
ATOM 1566 O O . ASP A 1 212 ? -1.472 2.176 24.224 1.00 93.88 212 ASP A O 1
ATOM 1570 N N . THR A 1 213 ? -3.405 3.270 24.520 1.00 95.50 213 THR A N 1
ATOM 1571 C CA . THR A 1 213 ? -4.236 2.065 24.664 1.00 95.50 213 THR A CA 1
ATOM 1572 C C . THR A 1 213 ? -5.502 2.144 23.816 1.00 95.50 213 THR A C 1
ATOM 1574 O O . THR A 1 213 ? -5.948 3.225 23.415 1.00 95.50 213 THR A O 1
ATOM 1577 N N . ALA A 1 214 ? -6.099 0.982 23.541 1.00 96.19 214 ALA A N 1
ATOM 1578 C CA . ALA A 1 214 ? -7.345 0.888 22.788 1.00 96.19 214 ALA A CA 1
ATOM 1579 C C . ALA A 1 214 ? -8.507 1.564 23.538 1.00 96.19 214 ALA A C 1
ATOM 1581 O O . ALA A 1 214 ? -9.334 2.225 22.917 1.00 96.19 214 ALA A O 1
ATOM 1582 N N . GLU A 1 215 ? -8.550 1.443 24.866 1.00 96.62 215 GLU A N 1
ATOM 1583 C CA . GLU A 1 215 ? -9.555 2.064 25.738 1.00 96.62 215 GLU A CA 1
ATOM 1584 C C . GLU A 1 215 ? -9.484 3.589 25.669 1.00 96.62 215 GLU A C 1
ATOM 1586 O O . GLU A 1 215 ? -10.491 4.233 25.387 1.00 96.62 215 GLU A O 1
ATOM 1591 N N . LYS A 1 216 ? -8.283 4.163 25.828 1.00 96.75 216 LYS A N 1
ATOM 1592 C CA . LYS A 1 216 ? -8.077 5.615 25.734 1.00 96.75 216 LYS A CA 1
ATOM 1593 C C . LYS A 1 216 ? -8.500 6.165 24.372 1.00 96.75 216 LYS A C 1
ATOM 1595 O O . LYS A 1 216 ? -9.028 7.270 24.294 1.00 96.75 216 LYS A O 1
ATOM 1600 N N . LEU A 1 217 ? -8.270 5.407 23.296 1.00 95.44 217 LEU A N 1
ATOM 1601 C CA . LEU A 1 217 ? -8.718 5.790 21.956 1.00 95.44 217 LEU A CA 1
ATOM 1602 C C . LEU A 1 217 ? -10.236 5.776 21.816 1.00 95.44 217 LEU A C 1
ATOM 1604 O O . LEU A 1 217 ? -10.786 6.700 21.224 1.00 95.44 217 LEU A O 1
ATOM 1608 N N . VAL A 1 218 ? -10.911 4.763 22.361 1.00 97.38 218 VAL A N 1
ATOM 1609 C CA . VAL A 1 218 ? -12.380 4.725 22.376 1.00 97.38 218 VAL A CA 1
ATOM 1610 C C . VAL A 1 218 ? -12.918 5.936 23.134 1.00 97.38 218 VAL A C 1
ATOM 1612 O O . VAL A 1 218 ? -13.688 6.700 22.564 1.00 97.38 218 VAL A O 1
ATOM 1615 N N . GLU A 1 219 ? -12.449 6.172 24.362 1.00 97.50 219 GLU A N 1
ATOM 1616 C CA . GLU A 1 219 ? -12.857 7.324 25.181 1.00 97.50 219 GLU A CA 1
ATOM 1617 C C . GLU A 1 219 ? -12.573 8.666 24.498 1.00 97.50 219 GLU A C 1
ATOM 1619 O O . GLU A 1 219 ? -13.309 9.633 24.678 1.00 97.50 219 GLU A O 1
ATOM 1624 N N . PHE A 1 220 ? -11.489 8.753 23.724 1.00 96.88 220 PHE A N 1
ATOM 1625 C CA . PHE A 1 220 ? -11.174 9.940 22.941 1.00 96.88 220 PHE A CA 1
ATOM 1626 C C . PHE A 1 220 ? -12.204 10.173 21.835 1.00 96.88 220 PHE A C 1
ATOM 1628 O O . PHE A 1 220 ? -12.764 11.265 21.772 1.00 96.88 220 PHE A O 1
ATOM 1635 N N . TYR A 1 221 ? -12.481 9.168 21.000 1.00 96.75 221 TYR A N 1
ATOM 1636 C CA . TYR A 1 221 ? -13.447 9.304 19.907 1.00 96.75 221 TYR A CA 1
ATOM 1637 C C . TYR A 1 221 ? -14.888 9.477 20.407 1.00 96.75 221 TYR A C 1
ATOM 1639 O O . TYR A 1 221 ? -15.680 10.152 19.757 1.00 96.75 221 TYR A O 1
ATOM 1647 N N . GLU A 1 222 ? -15.228 8.951 21.587 1.00 97.56 222 GLU A N 1
ATOM 1648 C CA . GLU A 1 222 ? -16.556 9.120 22.200 1.00 97.56 222 GLU A CA 1
ATOM 1649 C C . GLU A 1 222 ? -16.880 10.573 22.572 1.00 97.56 222 GLU A C 1
ATOM 1651 O O . GLU A 1 222 ? -18.046 10.912 22.753 1.00 97.56 222 GLU A O 1
ATOM 1656 N N . LYS A 1 223 ? -15.876 11.456 22.635 1.00 96.81 223 LYS A N 1
ATOM 1657 C CA . LYS A 1 223 ? -16.074 12.901 22.851 1.00 96.81 223 LYS A CA 1
ATOM 1658 C C . LYS A 1 223 ? -16.695 13.614 21.645 1.00 96.81 223 LYS A C 1
ATOM 1660 O O . LYS A 1 223 ? -17.061 14.778 21.779 1.00 96.81 223 LYS A O 1
ATOM 1665 N N . PHE A 1 224 ? -16.776 12.938 20.499 1.00 95.75 224 PHE A N 1
ATOM 1666 C CA . PHE A 1 224 ? -17.260 13.470 19.220 1.00 95.75 224 PHE A CA 1
ATOM 1667 C C . PHE A 1 224 ? -18.566 12.802 18.750 1.00 95.75 224 PHE A C 1
ATOM 1669 O O . PHE A 1 224 ? -18.920 12.902 17.574 1.00 95.75 224 PHE A O 1
ATOM 1676 N N . LEU A 1 225 ? -19.247 12.090 19.657 1.00 90.94 225 LEU A N 1
ATOM 1677 C CA . LEU A 1 225 ? -20.576 11.511 19.442 1.00 90.94 225 LEU A CA 1
ATOM 1678 C C . LEU A 1 225 ? -21.695 12.549 19.586 1.00 90.94 225 LEU A C 1
ATOM 1680 O O . LEU A 1 225 ? -21.583 13.430 20.469 1.00 90.94 225 LEU A O 1
#

Sequence (225 aa):
MGDYQNIRKEIDSYCGLCCQDCGFRESTGCGGCIATEGHPFHGECALAQCAIGKKRGFCGECPDFPCQLLESFSNDPEHGDTPPGARIQACSQTKARLVSAAREGTDPQGVCGHHCDHCPFSQWCGGCRSVYPGCSFATLYEDGKCPNTACAGERSLDGCYACPDLTECRKGYFDAGDGYTAQGAARFIAKHGKEAYAMALEQAGERPEGLDTAEKLVEFYEKFL